Protein AF-0000000082016892 (afdb_homodimer)

Nearest PDB structures (foldseek):
  4mu6-assembly1_A  TM=3.711E-01  e=2.436E+00  Legionella pneumophila subsp. pneumophila str. Philadelphia 1
  8qbr-assembly1_A  TM=4.384E-01  e=5.339E+00  Nostoc punctiforme
  4mu6-assembly1_A  TM=3.715E-01  e=2.461E+00  Legionella pneumophila subsp. pneumophila str. Philadelphia 1
  8qbr-assembly1_A  TM=4.381E-01  e=5.385E+00  Nostoc punctiforme

Solvent-accessible surface area (backbone atoms only — not comparable to full-atom values): 18726 Å² total; per-residue (Å²): 141,82,84,80,80,78,82,81,81,74,81,79,77,78,73,77,78,73,77,74,70,77,66,67,71,51,71,68,56,49,50,50,48,51,52,49,50,52,53,51,52,50,48,54,49,44,54,50,51,50,55,50,49,52,50,52,49,53,50,49,53,30,48,45,64,36,36,54,86,65,57,56,58,71,60,50,52,49,48,53,51,53,50,51,50,50,52,48,50,48,54,51,50,52,53,50,51,36,48,40,28,42,60,80,65,62,33,51,71,57,28,48,39,54,52,53,42,54,53,39,52,46,51,43,34,44,56,65,34,65,56,79,60,72,93,56,36,67,59,49,53,50,51,41,52,50,39,54,49,50,41,53,49,42,54,51,48,43,52,50,58,60,60,58,78,102,135,84,73,87,75,80,77,82,81,74,82,78,80,80,74,79,78,74,75,75,69,77,67,67,72,52,70,68,54,49,51,50,47,51,51,48,51,53,52,50,51,50,51,54,49,46,54,50,51,47,54,50,49,53,51,50,49,53,50,48,52,29,46,45,63,35,36,56,87,68,56,56,57,71,61,50,53,48,48,53,50,52,49,50,50,50,51,48,50,48,53,51,49,52,53,50,52,36,49,41,28,40,61,81,66,62,31,51,70,57,27,49,41,54,52,52,42,54,53,39,52,46,50,41,36,43,56,65,36,65,56,79,61,72,94,54,37,66,58,49,53,52,49,42,52,50,40,52,50,50,42,52,48,43,54,52,49,42,53,51,58,63,61,59,78,102

Structure (mmCIF, N/CA/C/O backbone):
data_AF-0000000082016892-model_v1
#
loop_
_entity.id
_entity.type
_entity.pdbx_description
1 polymer 'Required for excision 1-B domain containing'
#
loop_
_atom_site.group_PDB
_atom_site.id
_atom_site.type_symbol
_atom_site.label_atom_id
_atom_site.label_alt_id
_atom_site.label_comp_id
_atom_site.label_asym_id
_atom_site.label_entity_id
_atom_site.label_seq_id
_atom_site.pdbx_PDB_ins_code
_atom_site.Cartn_x
_atom_site.Cartn_y
_atom_site.Cartn_z
_atom_site.occupancy
_atom_site.B_iso_or_equiv
_atom_site.auth_seq_id
_atom_site.auth_comp_id
_atom_site.auth_asym_id
_atom_site.auth_atom_id
_atom_site.pdbx_PDB_model_num
ATOM 1 N N . VAL A 1 1 ? -33.656 72.375 73.875 1 28.25 1 VAL A N 1
ATOM 2 C CA . VAL A 1 1 ? -33.125 72.625 72.562 1 28.25 1 VAL A CA 1
ATOM 3 C C . VAL A 1 1 ? -33.219 71.312 71.75 1 28.25 1 VAL A C 1
ATOM 5 O O . VAL A 1 1 ? -33.188 70.188 72.312 1 28.25 1 VAL A O 1
ATOM 8 N N . GLY A 1 2 ? -33.688 71.438 70.5 1 25.28 2 GLY A N 1
ATOM 9 C CA . GLY A 1 2 ? -34.5 70.938 69.375 1 25.28 2 GLY A CA 1
ATOM 10 C C . GLY A 1 2 ? -33.812 69.875 68.562 1 25.28 2 GLY A C 1
ATOM 11 O O . GLY A 1 2 ? -32.625 70 68.188 1 25.28 2 GLY A O 1
ATOM 12 N N . PRO A 1 3 ? -34.312 68.625 68.875 1 22.8 3 PRO A N 1
ATOM 13 C CA . PRO A 1 3 ? -33.719 67.375 68.375 1 22.8 3 PRO A CA 1
ATOM 14 C C . PRO A 1 3 ? -33.375 67.438 66.938 1 22.8 3 PRO A C 1
ATOM 16 O O . PRO A 1 3 ? -33.812 68.375 66.188 1 22.8 3 PRO A O 1
ATOM 19 N N . ARG A 1 4 ? -33 66.25 66.375 1 27.66 4 ARG A N 1
ATOM 20 C CA . ARG A 1 4 ? -32.062 65.438 65.625 1 27.66 4 ARG A CA 1
ATOM 21 C C . ARG A 1 4 ? -32.531 65.25 64.188 1 27.66 4 ARG A C 1
ATOM 23 O O . ARG A 1 4 ? -31.859 64.625 63.375 1 27.66 4 ARG A O 1
ATOM 30 N N . VAL A 1 5 ? -33.844 65.688 63.719 1 25.22 5 VAL A N 1
ATOM 31 C CA . VAL A 1 5 ? -34.344 64.75 62.75 1 25.22 5 VAL A CA 1
ATOM 32 C C . VAL A 1 5 ? -33.781 65.062 61.375 1 25.22 5 VAL A C 1
ATOM 34 O O . VAL A 1 5 ? -34.406 65.75 60.594 1 25.22 5 VAL A O 1
ATOM 37 N N . ARG A 1 6 ? -32.531 65.625 61.188 1 26.73 6 ARG A N 1
ATOM 38 C CA . ARG A 1 6 ? -32.375 66.25 59.844 1 26.73 6 ARG A CA 1
ATOM 39 C C . ARG A 1 6 ? -32.469 65.188 58.75 1 26.73 6 ARG A C 1
ATOM 41 O O . ARG A 1 6 ? -31.875 64.125 58.844 1 26.73 6 ARG A O 1
ATOM 48 N N . ALA A 1 7 ? -33.531 65.312 57.938 1 28.5 7 ALA A N 1
ATOM 49 C CA . ALA A 1 7 ? -34.094 64.562 56.781 1 28.5 7 ALA A CA 1
ATOM 50 C C . ALA A 1 7 ? -33.031 64.25 55.75 1 28.5 7 ALA A C 1
ATOM 52 O O . ALA A 1 7 ? -31.938 64.812 55.812 1 28.5 7 ALA A O 1
ATOM 53 N N . GLY A 1 8 ? -33.438 63.781 54.562 1 24.56 8 GLY A N 1
ATOM 54 C CA . GLY A 1 8 ? -33.438 62.812 53.469 1 24.56 8 GLY A CA 1
ATOM 55 C C . GLY A 1 8 ? -32.656 63.219 52.25 1 24.56 8 GLY A C 1
ATOM 56 O O . GLY A 1 8 ? -33.094 64.125 51.5 1 24.56 8 GLY A O 1
ATOM 57 N N . ILE A 1 9 ? -31.391 63.719 52.375 1 26.64 9 ILE A N 1
ATOM 58 C CA . ILE A 1 9 ? -30.812 64.375 51.188 1 26.64 9 ILE A CA 1
ATOM 59 C C . ILE A 1 9 ? -30.766 63.344 50.031 1 26.64 9 ILE A C 1
ATOM 61 O O . ILE A 1 9 ? -30.328 62.219 50.219 1 26.64 9 ILE A O 1
ATOM 65 N N . GLY A 1 10 ? -31.625 63.406 49.031 1 25.12 10 GLY A N 1
ATOM 66 C CA . GLY A 1 10 ? -31.875 62.656 47.812 1 25.12 10 GLY A CA 1
ATOM 67 C C . GLY A 1 10 ? -30.688 62.656 46.875 1 25.12 10 GLY A C 1
ATOM 68 O O . GLY A 1 10 ? -30.719 63.281 45.812 1 25.12 10 GLY A O 1
ATOM 69 N N . ALA A 1 11 ? -29.406 62.469 47.219 1 27.88 11 ALA A N 1
ATOM 70 C CA . ALA A 1 11 ? -28.406 62.75 46.188 1 27.88 11 ALA A CA 1
ATOM 71 C C . ALA A 1 11 ? -28.547 61.844 45 1 27.88 11 ALA A C 1
ATOM 73 O O . ALA A 1 11 ? -28.781 60.625 45.156 1 27.88 11 ALA A O 1
ATOM 74 N N . GLY A 1 12 ? -29.062 62.312 43.812 1 26.92 12 GLY A N 1
ATOM 75 C CA . GLY A 1 12 ? -29.203 61.719 42.469 1 26.92 12 GLY A CA 1
ATOM 76 C C . GLY A 1 12 ? -27.922 61.156 41.938 1 26.92 12 GLY A C 1
ATOM 77 O O . GLY A 1 12 ? -26.875 61.812 41.938 1 26.92 12 GLY A O 1
ATOM 78 N N . GLY A 1 13 ? -27.594 59.875 42.156 1 26.67 13 GLY A N 1
ATOM 79 C CA . GLY A 1 13 ? -26.391 59.188 41.688 1 26.67 13 GLY A CA 1
ATOM 80 C C . GLY A 1 13 ? -26.25 59.188 40.188 1 26.67 13 GLY A C 1
ATOM 81 O O . GLY A 1 13 ? -27.156 58.75 39.469 1 26.67 13 GLY A O 1
ATOM 82 N N . ALA A 1 14 ? -25.609 60.25 39.562 1 33.75 14 ALA A N 1
ATOM 83 C CA . ALA A 1 14 ? -25.266 60.219 38.156 1 33.75 14 ALA A CA 1
ATOM 84 C C . ALA A 1 14 ? -24.547 58.938 37.781 1 33.75 14 ALA A C 1
ATOM 86 O O . ALA A 1 14 ? -23.641 58.5 38.469 1 33.75 14 ALA A O 1
ATOM 87 N N . VAL A 1 15 ? -25.266 58 37.156 1 34.44 15 VAL A N 1
ATOM 88 C CA . VAL A 1 15 ? -24.688 56.781 36.562 1 34.44 15 VAL A CA 1
ATOM 89 C C . VAL A 1 15 ? -23.656 57.156 35.531 1 34.44 15 VAL A C 1
ATOM 91 O O . VAL A 1 15 ? -23.906 58.031 34.688 1 34.44 15 VAL A O 1
ATOM 94 N N . PRO A 1 16 ? -22.328 57.125 35.781 1 35.19 16 PRO A N 1
ATOM 95 C CA . PRO A 1 16 ? -21.391 57.375 34.688 1 35.19 16 PRO A CA 1
ATOM 96 C C . PRO A 1 16 ? -21.641 56.5 33.469 1 35.19 16 PRO A C 1
ATOM 98 O O . PRO A 1 16 ? -22.062 55.344 33.625 1 35.19 16 PRO A O 1
ATOM 101 N N . ASN A 1 17 ? -22.234 57 32.375 1 33.94 17 ASN A N 1
ATOM 102 C CA . ASN A 1 17 ? -22.297 56.344 31.094 1 33.94 17 ASN A CA 1
ATOM 103 C C . ASN A 1 17 ? -20.953 55.781 30.688 1 33.94 17 ASN A C 1
ATOM 105 O O . ASN A 1 17 ? -19.984 56.531 30.516 1 33.94 17 ASN A O 1
ATOM 109 N N . GLY A 1 18 ? -20.359 54.781 31.328 1 33.69 18 GLY A N 1
ATOM 110 C CA . GLY A 1 18 ? -19.172 54.156 30.781 1 33.69 18 GLY A CA 1
ATOM 111 C C . GLY A 1 18 ? -19.281 53.875 29.281 1 33.69 18 GLY A C 1
ATOM 112 O O . GLY A 1 18 ? -20.125 53.094 28.859 1 33.69 18 GLY A O 1
ATOM 113 N N . THR A 1 19 ? -19.203 54.875 28.406 1 38.34 19 THR A N 1
ATOM 114 C CA . THR A 1 19 ? -19 54.562 27 1 38.34 19 THR A CA 1
ATOM 115 C C . THR A 1 19 ? -17.984 53.438 26.828 1 38.34 19 THR A C 1
ATOM 117 O O . THR A 1 19 ? -16.812 53.594 27.203 1 38.34 19 THR A O 1
ATOM 120 N N . GLY A 1 20 ? -18.234 52.219 27.234 1 39.16 20 GLY A N 1
ATOM 121 C CA . GLY A 1 20 ? -17.438 51.094 26.75 1 39.16 20 GLY A CA 1
ATOM 122 C C . GLY A 1 20 ? -16.953 51.281 25.312 1 39.16 20 GLY A C 1
ATOM 123 O O . GLY A 1 20 ? -17.766 51.312 24.391 1 39.16 20 GLY A O 1
ATOM 124 N N . ARG A 1 21 ? -15.977 52.094 25.031 1 44.28 21 ARG A N 1
ATOM 125 C CA . ARG A 1 21 ? -15.281 52.219 23.75 1 44.28 21 ARG A CA 1
ATOM 126 C C . ARG A 1 21 ? -15.07 50.875 23.094 1 44.28 21 ARG A C 1
ATOM 128 O O . ARG A 1 21 ? -14.445 50 23.688 1 44.28 21 ARG A O 1
ATOM 135 N N . ASP A 1 22 ? -15.984 50.281 22.484 1 46.44 22 ASP A N 1
ATOM 136 C CA . ASP A 1 22 ? -15.711 49.312 21.438 1 46.44 22 ASP A CA 1
ATOM 137 C C . ASP A 1 22 ? -14.43 49.656 20.672 1 46.44 22 ASP A C 1
ATOM 139 O O . ASP A 1 22 ? -14.43 50.562 19.828 1 46.44 22 ASP A O 1
ATOM 143 N N . SER A 1 23 ? -13.328 49.906 21.344 1 46.72 23 SER A N 1
ATOM 144 C CA . SER A 1 23 ? -12.07 50.156 20.641 1 46.72 23 SER A CA 1
ATOM 145 C C . SER A 1 23 ? -11.969 49.281 19.375 1 46.72 23 SER A C 1
ATOM 147 O O . SER A 1 23 ? -11.969 48.062 19.453 1 46.72 23 SER A O 1
ATOM 149 N N . GLU A 1 24 ? -12.43 49.594 18.297 1 53.12 24 GLU A N 1
ATOM 150 C CA . GLU A 1 24 ? -12.031 49.031 17.016 1 53.12 24 GLU A CA 1
ATOM 151 C C . GLU A 1 24 ? -10.57 48.594 17.031 1 53.12 24 GLU A C 1
ATOM 153 O O . GLU A 1 24 ? -9.695 49.344 17.484 1 53.12 24 GLU A O 1
ATOM 158 N N . PRO A 1 25 ? -10.391 47.219 17.234 1 56.72 25 PRO A N 1
ATOM 159 C CA . PRO A 1 25 ? -8.969 46.844 17.266 1 56.72 25 PRO A CA 1
ATOM 160 C C . PRO A 1 25 ? -8.117 47.719 16.328 1 56.72 25 PRO A C 1
ATOM 162 O O . PRO A 1 25 ? -8.609 48.188 15.297 1 56.72 25 PRO A O 1
ATOM 165 N N . SER A 1 26 ? -7.09 48.281 16.875 1 62.09 26 SER A N 1
ATOM 166 C CA . SER A 1 26 ? -6.148 49.094 16.094 1 62.09 26 SER A CA 1
ATOM 167 C C . SER A 1 26 ? -5.773 48.375 14.797 1 62.09 26 SER A C 1
ATOM 169 O O . SER A 1 26 ? -5.812 47.156 14.719 1 62.09 26 SER A O 1
ATOM 171 N N . PRO A 1 27 ? -5.684 49.094 13.734 1 57.72 27 PRO A N 1
ATOM 172 C CA . PRO A 1 27 ? -5.328 48.562 12.422 1 57.72 27 PRO A CA 1
ATOM 173 C C . PRO A 1 27 ? -4.211 47.5 12.484 1 57.72 27 PRO A C 1
ATOM 175 O O . PRO A 1 27 ? -4.211 46.562 11.719 1 57.72 27 PRO A O 1
ATOM 178 N N . ALA A 1 28 ? -3.232 47.656 13.367 1 60.66 28 ALA A N 1
ATOM 179 C CA . ALA A 1 28 ? -2.131 46.688 13.523 1 60.66 28 ALA A CA 1
ATOM 180 C C . ALA A 1 28 ? -2.629 45.375 14.062 1 60.66 28 ALA A C 1
ATOM 182 O O . ALA A 1 28 ? -2.162 44.312 13.633 1 60.66 28 ALA A O 1
ATOM 183 N N . LEU A 1 29 ? -3.58 45.5 14.961 1 59.97 29 LEU A N 1
ATOM 184 C CA . LEU A 1 29 ? -4.129 44.281 15.516 1 59.97 29 LEU A CA 1
ATOM 185 C C . LEU A 1 29 ? -4.926 43.531 14.461 1 59.97 29 LEU A C 1
ATOM 187 O O . LEU A 1 29 ? -4.867 42.281 14.406 1 59.97 29 LEU A O 1
ATOM 191 N N . GLU A 1 30 ? -5.645 44.281 13.625 1 64.31 30 GLU A N 1
ATOM 192 C CA . GLU A 1 30 ? -6.41 43.688 12.539 1 64.31 30 GLU A CA 1
ATOM 193 C C . GLU A 1 30 ? -5.496 42.969 11.531 1 64.31 30 GLU A C 1
ATOM 195 O O . GLU A 1 30 ? -5.812 41.906 11.047 1 64.31 30 GLU A O 1
ATOM 200 N N . LEU A 1 31 ? -4.375 43.688 11.273 1 65.25 31 LEU A N 1
ATOM 201 C CA . LEU A 1 31 ? -3.432 43.156 10.305 1 65.25 31 LEU A CA 1
ATOM 202 C C . LEU A 1 31 ? -2.811 41.844 10.828 1 65.25 31 LEU A C 1
ATOM 204 O O . LEU A 1 31 ? -2.607 40.906 10.07 1 65.25 31 LEU A O 1
ATOM 208 N N . THR A 1 32 ? -2.646 41.812 12.18 1 75.12 32 THR A N 1
ATOM 209 C CA . THR A 1 32 ? -2.068 40.625 12.773 1 75.12 32 THR A CA 1
ATOM 210 C C . THR A 1 32 ? -3.068 39.469 12.742 1 75.12 32 THR A C 1
ATOM 212 O O . THR A 1 32 ? -2.701 38.344 12.461 1 75.12 32 THR A O 1
ATOM 215 N N . ASP A 1 33 ? -4.34 39.906 12.797 1 83.44 33 ASP A N 1
ATOM 216 C CA . ASP A 1 33 ? -5.379 38.875 12.797 1 83.44 33 ASP A CA 1
ATOM 217 C C . ASP A 1 33 ? -5.578 38.312 11.398 1 83.44 33 ASP A C 1
ATOM 219 O O . ASP A 1 33 ? -5.793 37.094 11.25 1 83.44 33 ASP A O 1
ATOM 223 N N . GLU A 1 34 ? -5.48 39.219 10.461 1 89.38 34 GLU A N 1
ATOM 224 C CA . GLU A 1 34 ? -5.617 38.75 9.086 1 89.38 34 GLU A CA 1
ATOM 225 C C . GLU A 1 34 ? -4.445 37.875 8.688 1 89.38 34 GLU A C 1
ATOM 227 O O . GLU A 1 34 ? -4.633 36.844 8.008 1 89.38 34 GLU A O 1
ATOM 232 N N . ALA A 1 35 ? -3.301 38.219 9.141 1 91.19 35 ALA A N 1
ATOM 233 C CA . ALA A 1 35 ? -2.107 37.438 8.867 1 91.19 35 ALA A CA 1
ATOM 234 C C . ALA A 1 35 ? -2.205 36.062 9.531 1 91.19 35 ALA A C 1
ATOM 236 O O . ALA A 1 35 ? -1.816 35.031 8.938 1 91.19 35 ALA A O 1
ATOM 237 N N . LEU A 1 36 ? -2.695 36.062 10.727 1 93 36 LEU A N 1
ATOM 238 C CA . LEU A 1 36 ? -2.883 34.781 11.438 1 93 36 LEU A CA 1
ATOM 239 C C . LEU A 1 36 ? -3.895 33.906 10.719 1 93 36 LEU A C 1
ATOM 241 O O . LEU A 1 36 ? -3.662 32.719 10.539 1 93 36 LEU A O 1
ATOM 245 N N . ARG A 1 37 ? -4.98 34.531 10.328 1 92.5 37 ARG A N 1
ATOM 246 C CA . ARG A 1 37 ? -6.012 33.781 9.609 1 92.5 37 ARG A CA 1
ATOM 247 C C . ARG A 1 37 ? -5.457 33.188 8.32 1 92.5 37 ARG A C 1
ATOM 249 O O . ARG A 1 37 ? -5.73 32.031 8 1 92.5 37 ARG A O 1
ATOM 256 N N . ALA A 1 38 ? -4.684 33.938 7.629 1 94.75 38 ALA A N 1
ATOM 257 C CA . ALA A 1 38 ? -4.094 33.469 6.379 1 94.75 38 ALA A CA 1
ATOM 258 C C . ALA A 1 38 ? -3.131 32.312 6.625 1 94.75 38 ALA A C 1
ATOM 260 O O . ALA A 1 38 ? -3.105 31.344 5.867 1 94.75 38 ALA A O 1
ATOM 261 N N . LEU A 1 39 ? -2.332 32.438 7.68 1 95.06 39 LEU A N 1
ATOM 262 C CA . LEU A 1 39 ? -1.37 31.406 8.031 1 95.06 39 LEU A CA 1
ATOM 263 C C . LEU A 1 39 ? -2.082 30.109 8.383 1 95.06 39 LEU A C 1
ATOM 265 O O . LEU A 1 39 ? -1.672 29.031 7.949 1 95.06 39 LEU A O 1
ATOM 269 N N . LEU A 1 40 ? -3.174 30.188 9.133 1 94.38 40 LEU A N 1
ATOM 270 C CA . LEU A 1 40 ? -3.912 29 9.547 1 94.38 40 LEU A CA 1
ATOM 271 C C . LEU A 1 40 ? -4.645 28.375 8.367 1 94.38 40 LEU A C 1
ATOM 273 O O . LEU A 1 40 ? -4.73 27.156 8.266 1 94.38 40 LEU A O 1
ATOM 277 N N . GLN A 1 41 ? -5.168 29.203 7.531 1 94.62 41 GLN A N 1
ATOM 278 C CA . GLN A 1 41 ? -5.797 28.688 6.316 1 94.62 41 GLN A CA 1
ATOM 279 C C . GLN A 1 41 ? -4.805 27.906 5.473 1 94.62 41 GLN A C 1
ATOM 281 O O . GLN A 1 41 ? -5.141 26.844 4.945 1 94.62 41 GLN A O 1
ATOM 286 N N . ARG A 1 42 ? -3.59 28.375 5.305 1 96.81 42 ARG A N 1
ATOM 287 C CA . ARG A 1 42 ? -2.553 27.656 4.566 1 96.81 42 ARG A CA 1
ATOM 288 C C . ARG A 1 42 ? -2.213 26.344 5.246 1 96.81 42 ARG A C 1
ATOM 290 O O . ARG A 1 42 ? -2.012 25.328 4.574 1 96.81 42 ARG A O 1
ATOM 297 N N . PHE A 1 43 ? -2.188 26.406 6.551 1 96.69 43 PHE A N 1
ATOM 298 C CA . PHE A 1 43 ? -1.911 25.172 7.297 1 96.69 43 PHE A CA 1
ATOM 299 C C . PHE A 1 43 ? -2.955 24.109 6.992 1 96.69 43 PHE A C 1
ATOM 301 O O . PHE A 1 43 ? -2.613 22.953 6.723 1 96.69 43 PHE A O 1
ATOM 308 N N . TYR A 1 44 ? -4.184 24.516 7.031 1 93.88 44 TYR A N 1
ATOM 309 C CA . TYR A 1 44 ? -5.258 23.562 6.77 1 93.88 44 TYR A CA 1
ATOM 310 C C . TYR A 1 44 ? -5.211 23.078 5.332 1 93.88 44 TYR A C 1
ATOM 312 O O . TYR A 1 44 ? -5.496 21.906 5.062 1 93.88 44 TYR A O 1
ATOM 320 N N . ALA A 1 45 ? -4.84 23.906 4.441 1 96.19 45 ALA A N 1
ATOM 321 C CA . ALA A 1 45 ? -4.66 23.484 3.053 1 96.19 45 ALA A CA 1
ATOM 322 C C . ALA A 1 45 ? -3.543 22.453 2.932 1 96.19 45 ALA A C 1
ATOM 324 O O . ALA A 1 45 ? -3.658 21.484 2.17 1 96.19 45 ALA A O 1
ATOM 325 N N . LEU A 1 46 ? -2.418 22.609 3.684 1 95.62 46 LEU A N 1
ATOM 326 C CA . LEU A 1 46 ? -1.305 21.672 3.684 1 95.62 46 LEU A CA 1
ATOM 327 C C . LEU A 1 46 ? -1.739 20.312 4.234 1 95.62 46 LEU A C 1
ATOM 329 O O . LEU A 1 46 ? -1.299 19.266 3.746 1 95.62 46 LEU A O 1
ATOM 333 N N . GLN A 1 47 ? -2.641 20.328 5.195 1 92.12 47 GLN A N 1
ATOM 334 C CA . GLN A 1 47 ? -3.18 19.078 5.707 1 92.12 47 GLN A CA 1
ATOM 335 C C . GLN A 1 47 ? -3.984 18.344 4.637 1 92.12 47 GLN A C 1
ATOM 337 O O . GLN A 1 47 ? -3.92 17.109 4.535 1 92.12 47 GLN A O 1
ATOM 342 N N . GLY A 1 48 ? -4.723 19.062 3.896 1 93.31 48 GLY A N 1
ATOM 343 C CA . GLY A 1 48 ? -5.449 18.469 2.779 1 93.31 48 GLY A CA 1
ATOM 344 C C . GLY A 1 48 ? -4.535 17.906 1.707 1 93.31 48 GLY A C 1
ATOM 345 O O . GLY A 1 48 ? -4.785 16.828 1.179 1 93.31 48 GLY A O 1
ATOM 346 N N . GLU A 1 49 ? -3.508 18.672 1.382 1 95.5 49 GLU A N 1
ATOM 347 C CA . GLU A 1 49 ? -2.527 18.203 0.406 1 95.5 49 GLU A CA 1
ATOM 348 C C . GLU A 1 49 ? -1.851 16.922 0.876 1 95.5 49 GLU A C 1
ATOM 350 O O . GLU A 1 49 ? -1.578 16.031 0.073 1 95.5 49 GLU A O 1
ATOM 355 N N . ARG A 1 50 ? -1.62 16.828 2.141 1 93.88 50 ARG A N 1
ATOM 356 C CA . ARG A 1 50 ? -1.016 15.633 2.713 1 93.88 50 ARG A CA 1
ATOM 357 C C . ARG A 1 50 ? -1.917 14.422 2.521 1 93.88 50 ARG A C 1
ATOM 359 O O . ARG A 1 50 ? -1.458 13.359 2.088 1 93.88 50 ARG A O 1
ATOM 366 N N . VAL A 1 51 ? -3.162 14.531 2.871 1 93.38 51 VAL A N 1
ATOM 367 C CA . VAL A 1 51 ? -4.137 13.453 2.727 1 93.38 51 VAL A CA 1
ATOM 368 C C . VAL A 1 51 ? -4.215 13.023 1.265 1 93.38 51 VAL A C 1
ATOM 370 O O . VAL A 1 51 ? -4.227 11.828 0.965 1 93.38 51 VAL A O 1
ATOM 373 N N . GLU A 1 52 ? -4.254 14.016 0.426 1 95.06 52 GLU A N 1
ATOM 374 C CA . GLU A 1 52 ? -4.328 13.719 -1.001 1 95.06 52 GLU A CA 1
ATOM 375 C C . GLU A 1 52 ? -3.066 13.008 -1.483 1 95.06 52 GLU A C 1
ATOM 377 O O . GLU A 1 52 ? -3.139 12.086 -2.301 1 95.06 52 GLU A O 1
ATOM 382 N N . THR A 1 53 ? -1.96 13.414 -1.059 1 96 53 THR A N 1
ATOM 383 C CA . THR A 1 53 ? -0.694 12.797 -1.441 1 96 53 THR A CA 1
ATOM 384 C C . THR A 1 53 ? -0.642 11.344 -0.984 1 96 53 THR A C 1
ATOM 386 O O . THR A 1 53 ? -0.211 10.469 -1.735 1 96 53 THR A O 1
ATOM 389 N N . TYR A 1 54 ? -1.107 11.07 0.258 1 93.12 54 TYR A N 1
ATOM 390 C CA . TYR A 1 54 ? -1.192 9.695 0.753 1 93.12 54 TYR A CA 1
ATOM 391 C C . TYR A 1 54 ? -2.076 8.844 -0.148 1 93.12 54 TYR A C 1
ATOM 393 O O . TYR A 1 54 ? -1.705 7.727 -0.515 1 93.12 54 TYR A O 1
ATOM 401 N N . ARG A 1 55 ? -3.184 9.406 -0.46 1 93.06 55 ARG A N 1
ATOM 402 C CA . ARG A 1 55 ? -4.137 8.688 -1.307 1 93.06 55 ARG A CA 1
ATOM 403 C C . ARG A 1 55 ? -3.52 8.352 -2.662 1 93.06 55 ARG A C 1
ATOM 405 O O . ARG A 1 55 ? -3.648 7.23 -3.148 1 93.06 55 ARG A O 1
ATOM 412 N N . LEU A 1 56 ? -2.867 9.297 -3.234 1 95.75 56 LEU A N 1
ATOM 413 C CA . LEU A 1 56 ? -2.236 9.094 -4.531 1 95.75 56 LEU A CA 1
ATOM 414 C C . LEU A 1 56 ? -1.172 8 -4.453 1 95.75 56 LEU A C 1
ATOM 416 O O . LEU A 1 56 ? -1.043 7.188 -5.371 1 95.75 56 LEU A O 1
ATOM 420 N N . PHE A 1 57 ? -0.449 7.988 -3.422 1 96 57 PHE A N 1
ATOM 421 C CA . PHE A 1 57 ? 0.591 6.984 -3.246 1 96 57 PHE A CA 1
ATOM 422 C C . PHE A 1 57 ? -0.015 5.59 -3.137 1 96 57 PHE A C 1
ATOM 424 O O . PHE A 1 57 ? 0.464 4.648 -3.77 1 96 57 PHE A O 1
ATOM 431 N N . GLU A 1 58 ? -1.012 5.508 -2.352 1 93 58 GLU A N 1
ATOM 432 C CA . GLU A 1 58 ? -1.694 4.23 -2.189 1 93 58 GLU A CA 1
ATOM 433 C C . GLU A 1 58 ? -2.275 3.742 -3.514 1 93 58 GLU A C 1
ATOM 435 O O . GLU A 1 58 ? -2.158 2.562 -3.854 1 93 58 GLU A O 1
ATOM 440 N N . GLU A 1 59 ? -2.891 4.688 -4.203 1 93 59 GLU A N 1
ATOM 441 C CA . GLU A 1 59 ? -3.453 4.34 -5.504 1 93 59 GLU A CA 1
ATOM 442 C C . GLU A 1 59 ? -2.361 3.891 -6.473 1 93 59 GLU A C 1
ATOM 444 O O . GLU A 1 59 ? -2.545 2.93 -7.223 1 93 59 GLU A O 1
ATOM 449 N N . GLY A 1 60 ? -1.275 4.594 -6.477 1 94.81 60 GLY A N 1
ATOM 450 C CA . GLY A 1 60 ? -0.156 4.203 -7.32 1 94.81 60 GLY A CA 1
ATOM 451 C C . GLY A 1 60 ? 0.398 2.832 -6.98 1 94.81 60 GLY A C 1
ATOM 452 O O . GLY A 1 60 ? 0.73 2.053 -7.875 1 94.81 60 GLY A O 1
ATOM 453 N N . HIS A 1 61 ? 0.483 2.605 -5.711 1 95.19 61 HIS A N 1
ATOM 454 C CA . HIS A 1 61 ? 0.969 1.312 -5.242 1 95.19 61 HIS A CA 1
ATOM 455 C C . HIS A 1 61 ? 0.07 0.179 -5.727 1 95.19 61 HIS A C 1
ATOM 457 O O . HIS A 1 61 ? 0.557 -0.822 -6.258 1 95.19 61 HIS A O 1
ATOM 463 N N . ARG A 1 62 ? -1.185 0.395 -5.598 1 92.06 62 ARG A N 1
ATOM 464 C CA . ARG A 1 62 ? -2.148 -0.608 -6.035 1 92.06 62 ARG A CA 1
ATOM 465 C C . ARG A 1 62 ? -2.104 -0.79 -7.551 1 92.06 62 ARG A C 1
ATOM 467 O O . ARG A 1 62 ? -2.15 -1.917 -8.047 1 92.06 62 ARG A O 1
ATOM 474 N N . ALA A 1 63 ? -2.064 0.293 -8.266 1 92.12 63 ALA A N 1
ATOM 475 C CA . ALA A 1 63 ? -1.989 0.231 -9.719 1 92.12 63 ALA A CA 1
ATOM 476 C C . ALA A 1 63 ? -0.736 -0.512 -10.172 1 92.12 63 ALA A C 1
ATOM 478 O O . ALA A 1 63 ? -0.774 -1.273 -11.141 1 92.12 63 ALA A O 1
ATOM 479 N N . TYR A 1 64 ? 0.349 -0.323 -9.492 1 94.88 64 TYR A N 1
ATOM 480 C CA . TYR A 1 64 ? 1.602 -0.998 -9.812 1 94.88 64 TYR A CA 1
ATOM 481 C C . TYR A 1 64 ? 1.456 -2.51 -9.68 1 94.88 64 TYR A C 1
ATOM 483 O O . TYR A 1 64 ? 1.817 -3.254 -10.594 1 94.88 64 TYR A O 1
ATOM 491 N N . LEU A 1 65 ? 0.846 -2.879 -8.57 1 91.44 65 LEU A N 1
ATOM 492 C CA . LEU A 1 65 ? 0.646 -4.301 -8.328 1 91.44 65 LEU A CA 1
ATOM 493 C C . LEU A 1 65 ? -0.274 -4.914 -9.375 1 91.44 65 LEU A C 1
ATOM 495 O O . LEU A 1 65 ? -0.062 -6.047 -9.812 1 91.44 65 LEU A O 1
ATOM 499 N N . SER A 1 66 ? -1.213 -4.098 -9.844 1 89.31 66 SER A N 1
ATOM 500 C CA . SER A 1 66 ? -2.211 -4.594 -10.789 1 89.31 66 SER A CA 1
ATOM 501 C C . SER A 1 66 ? -1.651 -4.648 -12.203 1 89.31 66 SER A C 1
ATOM 503 O O . SER A 1 66 ? -2.264 -5.238 -13.094 1 89.31 66 SER A O 1
ATOM 505 N N . SER A 1 67 ? -0.529 -4.121 -12.406 1 88.94 67 SER A N 1
ATOM 506 C CA . SER A 1 67 ? 0.06 -4.121 -13.742 1 88.94 67 SER A CA 1
ATOM 507 C C . SER A 1 67 ? 0.817 -5.414 -14.016 1 88.94 67 SER A C 1
ATOM 509 O O . SER A 1 67 ? 1.425 -5.574 -15.078 1 88.94 67 SER A O 1
ATOM 511 N N . ALA A 1 68 ? 0.719 -6.348 -13.117 1 86.38 68 ALA A N 1
ATOM 512 C CA . ALA A 1 68 ? 1.319 -7.66 -13.328 1 86.38 68 ALA A CA 1
ATOM 513 C C . ALA A 1 68 ? 0.815 -8.297 -14.625 1 86.38 68 ALA A C 1
ATOM 515 O O . ALA A 1 68 ? -0.335 -8.086 -15.016 1 86.38 68 ALA A O 1
ATOM 516 N N . PRO A 1 69 ? 1.686 -9.062 -15.258 1 82.44 69 PRO A N 1
ATOM 517 C CA . PRO A 1 69 ? 3.072 -9.438 -14.961 1 82.44 69 PRO A CA 1
ATOM 518 C C . PRO A 1 69 ? 4.082 -8.438 -15.531 1 82.44 69 PRO A C 1
ATOM 520 O O . PRO A 1 69 ? 5.285 -8.578 -15.305 1 82.44 69 PRO A O 1
ATOM 523 N N . HIS A 1 70 ? 3.584 -7.469 -16.266 1 87.81 70 HIS A N 1
ATOM 524 C CA . HIS A 1 70 ? 4.48 -6.477 -16.844 1 87.81 70 HIS A CA 1
ATOM 525 C C . HIS A 1 70 ? 4.531 -5.211 -16 1 87.81 70 HIS A C 1
ATOM 527 O O . HIS A 1 70 ? 4.117 -4.141 -16.453 1 87.81 70 HIS A O 1
ATOM 533 N N . TYR A 1 71 ? 5.18 -5.344 -14.906 1 89.69 71 TYR A N 1
ATOM 534 C CA . TYR A 1 71 ? 5.254 -4.262 -13.93 1 89.69 71 TYR A CA 1
ATOM 535 C C . TYR A 1 71 ? 5.945 -3.039 -14.523 1 89.69 71 TYR A C 1
ATOM 537 O O . TYR A 1 71 ? 6.988 -3.158 -15.172 1 89.69 71 TYR A O 1
ATOM 545 N N . ASP A 1 72 ? 5.328 -1.97 -14.414 1 89 72 ASP A N 1
ATOM 546 C CA . ASP A 1 72 ? 5.891 -0.71 -14.891 1 89 72 ASP A CA 1
ATOM 547 C C . ASP A 1 72 ? 6.742 -0.049 -13.805 1 89 72 ASP A C 1
ATOM 549 O O . ASP A 1 72 ? 6.355 0.981 -13.25 1 89 72 ASP A O 1
ATOM 553 N N . PHE A 1 73 ? 7.965 -0.515 -13.617 1 91.5 73 PHE A N 1
ATOM 554 C CA . PHE A 1 73 ? 8.828 -0.092 -12.523 1 91.5 73 PHE A CA 1
ATOM 555 C C . PHE A 1 73 ? 9.289 1.348 -12.727 1 91.5 73 PHE A C 1
ATOM 557 O O . PHE A 1 73 ? 9.219 2.158 -11.797 1 91.5 73 PHE A O 1
ATOM 564 N N . PRO A 1 74 ? 9.633 1.718 -13.945 1 93 74 PRO A N 1
ATOM 565 C CA . PRO A 1 74 ? 10.078 3.104 -14.109 1 93 74 PRO A CA 1
ATOM 566 C C . PRO A 1 74 ? 9 4.117 -13.742 1 93 74 PRO A C 1
ATOM 568 O O . PRO A 1 74 ? 9.297 5.129 -13.102 1 93 74 PRO A O 1
ATOM 571 N N . ARG A 1 75 ? 7.812 3.861 -14.109 1 94.56 75 ARG A N 1
ATOM 572 C CA . ARG A 1 75 ? 6.715 4.77 -13.797 1 94.56 75 ARG A CA 1
ATOM 573 C C . ARG A 1 75 ? 6.461 4.824 -12.289 1 94.56 75 ARG A C 1
ATOM 575 O O . ARG A 1 75 ? 6.227 5.902 -11.734 1 94.56 75 ARG A O 1
ATOM 582 N N . TYR A 1 76 ? 6.5 3.713 -11.688 1 96.25 76 TYR A N 1
ATOM 583 C CA . TYR A 1 76 ? 6.258 3.682 -10.25 1 96.25 76 TYR A CA 1
ATOM 584 C C . TYR A 1 76 ? 7.379 4.383 -9.492 1 96.25 76 TYR A C 1
ATOM 586 O O . TYR A 1 76 ? 7.125 5.117 -8.531 1 96.25 76 TYR A O 1
ATOM 594 N N . ARG A 1 77 ? 8.555 4.16 -9.891 1 93.81 77 ARG A N 1
ATOM 595 C CA . ARG A 1 77 ? 9.695 4.84 -9.289 1 93.81 77 ARG A CA 1
ATOM 596 C C . ARG A 1 77 ? 9.547 6.355 -9.391 1 93.81 77 ARG A C 1
ATOM 598 O O . ARG A 1 77 ? 9.828 7.078 -8.438 1 93.81 77 ARG A O 1
ATOM 605 N N . GLN A 1 78 ? 9.133 6.711 -10.508 1 95.75 78 GLN A N 1
ATOM 606 C CA . GLN A 1 78 ? 8.914 8.141 -10.703 1 95.75 78 GLN A CA 1
ATOM 607 C C . GLN A 1 78 ? 7.812 8.664 -9.781 1 95.75 78 GLN A C 1
ATOM 609 O O . GLN A 1 78 ? 7.934 9.75 -9.219 1 95.75 78 GLN A O 1
ATOM 614 N N . LEU A 1 79 ? 6.766 7.922 -9.672 1 96.94 79 LEU A N 1
ATOM 615 C CA . LEU A 1 79 ? 5.684 8.305 -8.773 1 96.94 79 LEU A CA 1
ATOM 616 C C . LEU A 1 79 ? 6.191 8.445 -7.34 1 96.94 79 LEU A C 1
ATOM 618 O O . LEU A 1 79 ? 5.891 9.43 -6.664 1 96.94 79 LEU A O 1
ATOM 622 N N . VAL A 1 80 ? 6.996 7.477 -6.867 1 96.19 80 VAL A N 1
ATOM 623 C CA . VAL A 1 80 ? 7.523 7.508 -5.508 1 96.19 80 VAL A CA 1
ATOM 624 C C . VAL A 1 80 ? 8.383 8.758 -5.316 1 96.19 80 VAL A C 1
ATOM 626 O O . VAL A 1 80 ? 8.32 9.406 -4.27 1 96.19 80 VAL A O 1
ATOM 629 N N . HIS A 1 81 ? 9.109 9.102 -6.316 1 95.5 81 HIS A N 1
ATOM 630 C CA . HIS A 1 81 ? 9.93 10.305 -6.262 1 95.5 81 HIS A CA 1
ATOM 631 C C . HIS A 1 81 ? 9.07 11.555 -6.109 1 95.5 81 HIS A C 1
ATOM 633 O O . HIS A 1 81 ? 9.344 12.398 -5.254 1 95.5 81 HIS A O 1
ATOM 639 N N . GLU A 1 82 ? 8.047 11.625 -6.906 1 97.31 82 GLU A N 1
ATOM 640 C CA . GLU A 1 82 ? 7.16 12.781 -6.883 1 97.31 82 GLU A CA 1
ATOM 641 C C . GLU A 1 82 ? 6.418 12.883 -5.555 1 97.31 82 GLU A C 1
ATOM 643 O O . GLU A 1 82 ? 6.266 13.977 -5.004 1 97.31 82 GLU A O 1
ATOM 648 N N . ILE A 1 83 ? 5.996 11.75 -5.07 1 97.06 83 ILE A N 1
ATOM 649 C CA . ILE A 1 83 ? 5.289 11.695 -3.799 1 97.06 83 ILE A CA 1
ATOM 650 C C . ILE A 1 83 ? 6.219 12.133 -2.668 1 97.06 83 ILE A C 1
ATOM 652 O O . ILE A 1 83 ? 5.828 12.914 -1.801 1 97.06 83 ILE A O 1
ATOM 656 N N . THR A 1 84 ? 7.445 11.688 -2.701 1 95.81 84 THR A N 1
ATOM 657 C CA . THR A 1 84 ? 8.43 12.047 -1.687 1 95.81 84 THR A CA 1
ATOM 658 C C . THR A 1 84 ? 8.711 13.547 -1.706 1 95.81 84 THR A C 1
ATOM 660 O O . THR A 1 84 ? 8.781 14.18 -0.653 1 95.81 84 THR A O 1
ATOM 663 N N . ALA A 1 85 ? 8.844 14.055 -2.828 1 96.5 85 ALA A N 1
ATOM 664 C CA . ALA A 1 85 ? 9.086 15.492 -2.971 1 96.5 85 ALA A CA 1
ATOM 665 C C . ALA A 1 85 ? 7.91 16.297 -2.428 1 96.5 85 ALA A C 1
ATOM 667 O O . ALA A 1 85 ? 8.109 17.328 -1.781 1 96.5 85 ALA A O 1
ATOM 668 N N . ALA A 1 86 ? 6.719 15.812 -2.777 1 97.12 86 ALA A N 1
ATOM 669 C CA . ALA A 1 86 ? 5.516 16.484 -2.297 1 97.12 86 ALA A CA 1
ATOM 670 C C . ALA A 1 86 ? 5.461 16.5 -0.772 1 97.12 86 ALA A C 1
ATOM 672 O O . ALA A 1 86 ? 5.203 17.531 -0.156 1 97.12 86 ALA A O 1
ATOM 673 N N . PHE A 1 87 ? 5.734 15.352 -0.14 1 95.81 87 PHE A N 1
ATOM 674 C CA . PHE A 1 87 ? 5.742 15.25 1.314 1 95.81 87 PHE A CA 1
ATOM 675 C C . PHE A 1 87 ? 6.801 16.172 1.914 1 95.81 87 PHE A C 1
ATOM 677 O O . PHE A 1 87 ? 6.551 16.844 2.914 1 95.81 87 PHE A O 1
ATOM 684 N N . SER A 1 88 ? 7.957 16.203 1.328 1 94.75 88 SER A N 1
ATOM 685 C CA . SER A 1 88 ? 9.039 17.062 1.797 1 94.75 88 SER A CA 1
ATOM 686 C C . SER A 1 88 ? 8.656 18.531 1.716 1 94.75 88 SER A C 1
ATOM 688 O O . SER A 1 88 ? 8.953 19.312 2.625 1 94.75 88 SER A O 1
ATOM 690 N N . GLY A 1 89 ? 8.023 18.844 0.617 1 96.62 89 GLY A N 1
ATOM 691 C CA . GLY A 1 89 ? 7.551 20.219 0.471 1 96.62 89 GLY A CA 1
ATOM 692 C C . GLY A 1 89 ? 6.531 20.609 1.522 1 96.62 89 GLY A C 1
ATOM 693 O O . GLY A 1 89 ? 6.625 21.688 2.115 1 96.62 89 GLY A O 1
ATOM 694 N N . ILE A 1 90 ? 5.562 19.719 1.761 1 95.88 90 ILE A N 1
ATOM 695 C CA . ILE A 1 90 ? 4.543 19.953 2.779 1 95.88 90 ILE A CA 1
ATOM 696 C C . ILE A 1 90 ? 5.207 20.141 4.141 1 95.88 90 ILE A C 1
ATOM 698 O O . ILE A 1 90 ? 4.902 21.094 4.863 1 95.88 90 ILE A O 1
ATOM 702 N N . SER A 1 91 ? 6.168 19.266 4.492 1 93 91 SER A N 1
ATOM 703 C CA . SER A 1 91 ? 6.863 19.312 5.773 1 93 91 SER A CA 1
ATOM 704 C C . SER A 1 91 ? 7.633 20.609 5.945 1 93 91 SER A C 1
ATOM 706 O O . SER A 1 91 ? 7.578 21.234 7.008 1 93 91 SER A O 1
ATOM 708 N N . ARG A 1 92 ? 8.281 21.047 4.945 1 95.5 92 ARG A N 1
ATOM 709 C CA . ARG A 1 92 ? 9.055 22.297 4.996 1 95.5 92 ARG A CA 1
ATOM 710 C C . ARG A 1 92 ? 8.141 23.5 5.223 1 95.5 92 ARG A C 1
ATOM 712 O O . ARG A 1 92 ? 8.453 24.375 6.031 1 95.5 92 ARG A O 1
ATOM 719 N N . GLU A 1 93 ? 7.109 23.484 4.512 1 97.12 93 GLU A N 1
ATOM 720 C CA . GLU A 1 93 ? 6.195 24.609 4.637 1 97.12 93 GLU A CA 1
ATOM 721 C C . GLU A 1 93 ? 5.551 24.656 6.02 1 97.12 93 GLU A C 1
ATOM 723 O O . GLU A 1 93 ? 5.371 25.719 6.594 1 97.12 93 GLU A O 1
ATOM 728 N N . VAL A 1 94 ? 5.215 23.547 6.547 1 95.56 94 VAL A N 1
ATOM 729 C CA . VAL A 1 94 ? 4.645 23.484 7.887 1 95.56 94 VAL A CA 1
ATOM 730 C C . VAL A 1 94 ? 5.648 24.031 8.898 1 95.56 94 VAL A C 1
ATOM 732 O O . VAL A 1 94 ? 5.277 24.781 9.805 1 95.56 94 VAL A O 1
ATOM 735 N N . LEU A 1 95 ? 6.926 23.719 8.797 1 95.38 95 LEU A N 1
ATOM 736 C CA . LEU A 1 95 ? 7.969 24.234 9.688 1 95.38 95 LEU A CA 1
ATOM 737 C C . LEU A 1 95 ? 8.078 25.75 9.586 1 95.38 95 LEU A C 1
ATOM 739 O O . LEU A 1 95 ? 8.25 26.438 10.602 1 95.38 95 LEU A O 1
ATOM 743 N N . GLN A 1 96 ? 7.949 26.172 8.367 1 97.19 96 GLN A N 1
ATOM 744 C CA . GLN A 1 96 ? 7.992 27.609 8.156 1 97.19 96 GLN A CA 1
ATOM 745 C C . GLN A 1 96 ? 6.816 28.297 8.836 1 97.19 96 GLN A C 1
ATOM 747 O O . GLN A 1 96 ? 6.984 29.359 9.453 1 97.19 96 GLN A O 1
ATOM 752 N N . LEU A 1 97 ? 5.633 27.719 8.672 1 97.19 97 LEU A N 1
ATOM 753 C CA . LEU A 1 97 ? 4.441 28.281 9.297 1 97.19 97 LEU A CA 1
ATOM 754 C C . LEU A 1 97 ? 4.59 28.297 10.82 1 97.19 97 LEU A C 1
ATOM 756 O O . LEU A 1 97 ? 4.203 29.281 11.469 1 97.19 97 LEU A O 1
ATOM 760 N N . ARG A 1 98 ? 5.164 27.266 11.359 1 95.75 98 ARG A N 1
ATOM 761 C CA . ARG A 1 98 ? 5.402 27.203 12.797 1 95.75 98 ARG A CA 1
ATOM 762 C C . ARG A 1 98 ? 6.336 28.312 13.25 1 95.75 98 ARG A C 1
ATOM 764 O O . ARG A 1 98 ? 6.102 28.953 14.281 1 95.75 98 ARG A O 1
ATOM 771 N N . GLY A 1 99 ? 7.367 28.578 12.523 1 96.31 99 GLY A N 1
ATOM 772 C CA . GLY A 1 99 ? 8.289 29.656 12.82 1 96.31 99 GLY A CA 1
ATOM 773 C C . GLY A 1 99 ? 7.645 31.031 12.773 1 96.31 99 GLY A C 1
ATOM 774 O O . GLY A 1 99 ? 7.918 31.875 13.617 1 96.31 99 GLY A O 1
ATOM 775 N N . ARG A 1 100 ? 6.777 31.203 11.789 1 96.12 100 ARG A N 1
ATOM 776 C CA . ARG A 1 100 ? 6.082 32.5 11.656 1 96.12 100 ARG A CA 1
ATOM 777 C C . ARG A 1 100 ? 5.121 32.719 12.812 1 96.12 100 ARG A C 1
ATOM 779 O O . ARG A 1 100 ? 4.961 33.844 13.281 1 96.12 100 ARG A O 1
ATOM 786 N N . LEU A 1 101 ? 4.465 31.672 13.242 1 95.38 101 LEU A N 1
ATOM 787 C CA . LEU A 1 101 ? 3.561 31.766 14.383 1 95.38 101 LEU A CA 1
ATOM 788 C C . LEU A 1 101 ? 4.316 32.188 15.641 1 95.38 101 LEU A C 1
ATOM 790 O O . LEU A 1 101 ? 3.855 33.062 16.375 1 95.38 101 LEU A O 1
ATOM 794 N N . ARG A 1 102 ? 5.492 31.688 15.867 1 94.38 102 ARG A N 1
ATOM 795 C CA . ARG A 1 102 ? 6.293 31.984 17.062 1 94.38 102 ARG A CA 1
ATOM 796 C C . ARG A 1 102 ? 6.938 33.344 16.969 1 94.38 102 ARG A C 1
ATOM 798 O O . ARG A 1 102 ? 6.926 34.125 17.938 1 94.38 102 ARG A O 1
ATOM 805 N N . GLY A 1 103 ? 7.449 33.656 15.867 1 92.75 103 GLY A N 1
ATOM 806 C CA . GLY A 1 103 ? 8.227 34.875 15.695 1 92.75 103 GLY A CA 1
ATOM 807 C C . GLY A 1 103 ? 7.395 36.062 15.258 1 92.75 103 GLY A C 1
ATOM 808 O O . GLY A 1 103 ? 7.039 36.906 16.078 1 92.75 103 GLY A O 1
ATOM 809 N N . GLU A 1 104 ? 6.871 36 14.047 1 90.25 104 GLU A N 1
ATOM 810 C CA . GLU A 1 104 ? 6.188 37.125 13.398 1 90.25 104 GLU A CA 1
ATOM 811 C C . GLU A 1 104 ? 4.871 37.438 14.102 1 90.25 104 GLU A C 1
ATOM 813 O O . GLU A 1 104 ? 4.543 38.594 14.312 1 90.25 104 GLU A O 1
ATOM 818 N N . LEU A 1 105 ? 4.145 36.375 14.5 1 92.56 105 LEU A N 1
ATOM 819 C CA . LEU A 1 105 ? 2.795 36.625 14.992 1 92.56 105 LEU A CA 1
ATOM 820 C C . LEU A 1 105 ? 2.734 36.5 16.5 1 92.56 105 LEU A C 1
ATOM 822 O O . LEU A 1 105 ? 1.716 36.812 17.125 1 92.56 105 LEU A O 1
ATOM 826 N N . GLY A 1 106 ? 3.814 36.062 17.141 1 92.75 106 GLY A N 1
ATOM 827 C CA . GLY A 1 106 ? 3.9 35.969 18.594 1 92.75 106 GLY A CA 1
ATOM 828 C C . GLY A 1 106 ? 2.871 35.031 19.188 1 92.75 106 GLY A C 1
ATOM 829 O O . GLY A 1 106 ? 2.268 35.312 20.219 1 92.75 106 GLY A O 1
ATOM 830 N N . ARG A 1 107 ? 2.553 34 18.469 1 93 107 ARG A N 1
ATOM 831 C CA . ARG A 1 107 ? 1.593 33 18.938 1 93 107 ARG A CA 1
ATOM 832 C C . ARG A 1 107 ? 2.268 31.656 19.156 1 93 107 ARG A C 1
ATOM 834 O O . ARG A 1 107 ? 1.94 30.672 18.484 1 93 107 ARG A O 1
ATOM 841 N N . PRO A 1 108 ? 3.137 31.516 20.188 1 94.06 108 PRO A N 1
ATOM 842 C CA . PRO A 1 108 ? 3.807 30.25 20.484 1 94.06 108 PRO A CA 1
ATOM 843 C C . PRO A 1 108 ? 2.832 29.141 20.891 1 94.06 108 PRO A C 1
ATOM 845 O O . PRO A 1 108 ? 3.135 27.953 20.734 1 94.06 108 PRO A O 1
ATOM 848 N N . ASP A 1 109 ? 1.682 29.578 21.453 1 93 109 ASP A N 1
ATOM 849 C CA . ASP A 1 109 ? 0.665 28.594 21.812 1 93 109 ASP A CA 1
ATOM 850 C C . ASP A 1 109 ? 0.17 27.844 20.578 1 93 109 ASP A C 1
ATOM 852 O O . ASP A 1 109 ? 0.054 26.609 20.594 1 93 109 ASP A O 1
ATOM 856 N N . LEU A 1 110 ? -0.078 28.562 19.484 1 94 110 LEU A N 1
ATOM 857 C CA . LEU A 1 110 ? -0.522 27.938 18.25 1 94 110 LEU A CA 1
ATOM 858 C C . LEU A 1 110 ? 0.604 27.125 17.609 1 94 110 LEU A C 1
ATOM 860 O O . LEU A 1 110 ? 0.366 26.047 17.078 1 94 110 LEU A O 1
ATOM 864 N N . ALA A 1 111 ? 1.851 27.609 17.703 1 95.38 111 ALA A N 1
ATOM 865 C CA . ALA A 1 111 ? 3.008 26.859 17.219 1 95.38 111 ALA A CA 1
ATOM 866 C C . ALA A 1 111 ? 3.135 25.516 17.922 1 95.38 111 ALA A C 1
ATOM 868 O O . ALA A 1 111 ? 3.5 24.516 17.312 1 95.38 111 ALA A O 1
ATOM 869 N N . GLN A 1 112 ? 2.826 25.516 19.203 1 94.81 112 GLN A N 1
ATOM 870 C CA . GLN A 1 112 ? 2.906 24.297 19.984 1 94.81 112 GLN A CA 1
ATOM 871 C C . GLN A 1 112 ? 1.888 23.266 19.516 1 94.81 112 GLN A C 1
ATOM 873 O O . GLN A 1 112 ? 2.17 22.062 19.5 1 94.81 112 GLN A O 1
ATOM 878 N N . HIS A 1 113 ? 0.639 23.703 19.156 1 94.12 113 HIS A N 1
ATOM 879 C CA . HIS A 1 113 ? -0.357 22.797 18.594 1 94.12 113 HIS A CA 1
ATOM 880 C C . HIS A 1 113 ? 0.162 22.125 17.328 1 94.12 113 HIS A C 1
ATOM 882 O O . HIS A 1 113 ? -0.055 20.922 17.125 1 94.12 113 HIS A O 1
ATOM 888 N N . LEU A 1 114 ? 0.829 22.891 16.469 1 94.5 114 LEU A N 1
ATOM 889 C CA . LEU A 1 114 ? 1.361 22.344 15.234 1 94.5 114 LEU A CA 1
ATOM 890 C C . LEU A 1 114 ? 2.424 21.281 15.531 1 94.5 114 LEU A C 1
ATOM 892 O O . LEU A 1 114 ? 2.482 20.25 14.859 1 94.5 114 LEU A O 1
ATOM 896 N N . THR A 1 115 ? 3.262 21.469 16.516 1 94.19 115 THR A N 1
ATOM 897 C CA . THR A 1 115 ? 4.281 20.5 16.922 1 94.19 115 THR A CA 1
ATOM 898 C C . THR A 1 115 ? 3.639 19.219 17.422 1 94.19 115 THR A C 1
ATOM 900 O O . THR A 1 115 ? 4.031 18.125 17.016 1 94.19 115 THR A O 1
ATOM 903 N N . ARG A 1 116 ? 2.674 19.359 18.266 1 93.56 116 ARG A N 1
ATOM 904 C CA . ARG A 1 116 ? 1.974 18.203 18.812 1 93.56 116 ARG A CA 1
ATOM 905 C C . ARG A 1 116 ? 1.273 17.406 17.719 1 93.56 116 ARG A C 1
ATOM 907 O O . ARG A 1 116 ? 1.272 16.172 17.734 1 93.56 116 ARG A O 1
ATOM 914 N N . LEU A 1 117 ? 0.671 18.109 16.766 1 92.94 117 LEU A N 1
ATOM 915 C CA . LEU A 1 117 ? -0.003 17.469 15.648 1 92.94 117 LEU A CA 1
ATOM 916 C C . LEU A 1 117 ? 0.972 16.609 14.852 1 92.94 117 LEU A C 1
ATOM 918 O O . LEU A 1 117 ? 0.665 15.461 14.523 1 92.94 117 LEU A O 1
ATOM 922 N N . GLN A 1 118 ? 2.131 17.203 14.578 1 90.31 118 GLN A N 1
ATOM 923 C CA . GLN A 1 118 ? 3.135 16.469 13.82 1 90.31 118 GLN A CA 1
ATOM 924 C C . GLN A 1 118 ? 3.588 15.219 14.578 1 90.31 118 GLN A C 1
ATOM 926 O O . GLN A 1 118 ? 3.793 14.164 13.977 1 90.31 118 GLN A O 1
ATOM 931 N N . GLU A 1 119 ? 3.715 15.305 15.836 1 91.88 119 GLU A N 1
ATOM 932 C CA . GLU A 1 119 ? 4.125 14.164 16.656 1 91.88 119 GLU A CA 1
ATOM 933 C C . GLU A 1 119 ? 3.072 13.062 16.641 1 91.88 119 GLU A C 1
ATOM 935 O O . GLU A 1 119 ? 3.4 11.883 16.5 1 91.88 119 GLU A O 1
ATOM 940 N N . ARG A 1 120 ? 1.822 13.398 16.766 1 90.75 120 ARG A N 1
ATOM 941 C CA . ARG A 1 120 ? 0.745 12.414 16.781 1 90.75 120 ARG A CA 1
ATOM 942 C C . ARG A 1 120 ? 0.552 11.797 15.398 1 90.75 120 ARG A C 1
ATOM 944 O O . ARG A 1 120 ? 0.219 10.609 15.281 1 90.75 120 ARG A O 1
ATOM 951 N N . GLU A 1 121 ? 0.723 12.609 14.375 1 88.94 121 GLU A N 1
ATOM 952 C CA . GLU A 1 121 ? 0.658 12.062 13.016 1 88.94 121 GLU A CA 1
ATOM 953 C C . GLU A 1 121 ? 1.74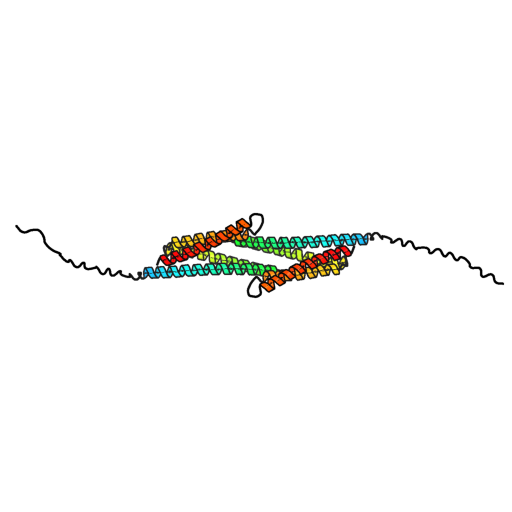4 11.016 12.789 1 88.94 121 GLU A C 1
ATOM 955 O O . GLU A 1 121 ? 1.496 9.984 12.164 1 88.94 121 GLU A O 1
ATOM 960 N N . GLN A 1 122 ? 2.908 11.258 13.258 1 88.88 122 GLN A N 1
ATOM 961 C CA . GLN A 1 122 ? 3.986 10.281 13.156 1 88.88 122 GLN A CA 1
ATOM 962 C C . GLN A 1 122 ? 3.643 9 13.914 1 88.88 122 GLN A C 1
ATOM 964 O O . GLN A 1 122 ? 3.91 7.898 13.438 1 88.88 122 GLN A O 1
ATOM 969 N N . GLU A 1 123 ? 3.078 9.148 15.078 1 90.5 123 GLU A N 1
ATOM 970 C CA . GLU A 1 123 ? 2.65 7.992 15.859 1 90.5 123 GLU A CA 1
ATOM 971 C C . GLU A 1 123 ? 1.596 7.18 15.117 1 90.5 123 GLU A C 1
ATOM 973 O O . GLU A 1 123 ? 1.664 5.949 15.078 1 90.5 123 GLU A O 1
ATOM 978 N N . LYS A 1 124 ? 0.696 7.844 14.602 1 90 124 LYS A N 1
ATOM 979 C CA . LYS A 1 124 ? -0.356 7.203 13.82 1 90 124 LYS A CA 1
ATOM 980 C C . LYS A 1 124 ? 0.235 6.375 12.68 1 90 124 LYS A C 1
ATOM 982 O O . LYS A 1 124 ? -0.155 5.223 12.477 1 90 124 LYS A O 1
ATOM 987 N N . LEU A 1 125 ? 1.166 6.969 11.938 1 87.88 125 LEU A N 1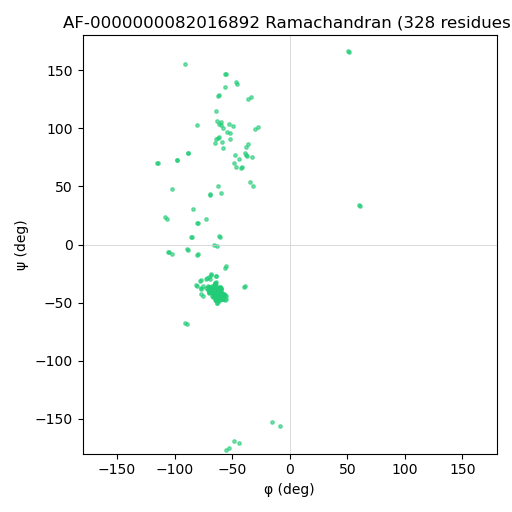
ATOM 988 C CA . LEU A 1 125 ? 1.789 6.285 10.812 1 87.88 125 LEU A CA 1
ATOM 989 C C . LEU A 1 125 ? 2.525 5.031 11.273 1 87.88 125 LEU A C 1
ATOM 991 O O . LEU A 1 125 ? 2.484 4 10.602 1 87.88 125 LEU A O 1
ATOM 995 N N . GLN A 1 126 ? 3.137 5.109 12.406 1 89.38 126 GLN A N 1
ATOM 996 C CA . GLN A 1 126 ? 3.859 3.961 12.945 1 89.38 126 GLN A CA 1
ATOM 997 C C . GLN A 1 126 ? 2.902 2.834 13.32 1 89.38 126 GLN A C 1
ATOM 999 O O . GLN A 1 126 ? 3.188 1.661 13.078 1 89.38 126 GLN A O 1
ATOM 1004 N N . LEU A 1 127 ? 1.79 3.238 13.883 1 88.31 127 LEU A N 1
ATOM 1005 C CA . LEU A 1 127 ? 0.797 2.248 14.281 1 88.31 127 LEU A CA 1
ATOM 1006 C C . LEU A 1 127 ? 0.166 1.588 13.055 1 88.31 127 LEU A C 1
ATOM 1008 O O . LEU A 1 127 ? -0.04 0.372 13.039 1 88.31 127 LEU A O 1
ATOM 1012 N N . VAL A 1 128 ? -0.13 2.322 12.023 1 84.62 128 VAL A N 1
ATOM 1013 C CA . VAL A 1 128 ? -0.714 1.812 10.789 1 84.62 128 VAL A CA 1
ATOM 1014 C C . VAL A 1 128 ? 0.277 0.881 10.094 1 84.62 128 VAL A C 1
ATOM 1016 O O . VAL A 1 128 ? -0.112 -0.154 9.547 1 84.62 128 VAL A O 1
ATOM 1019 N N . SER A 1 129 ? 1.523 1.203 10.133 1 87.25 129 SER A N 1
ATOM 1020 C CA . SER A 1 129 ? 2.557 0.455 9.43 1 87.25 129 SER A CA 1
ATOM 1021 C C . SER A 1 129 ? 2.834 -0.882 10.102 1 87.25 129 SER A C 1
ATOM 1023 O O . SER A 1 129 ? 3.277 -1.833 9.453 1 87.25 129 SER A O 1
ATOM 1025 N N . ALA A 1 130 ? 2.801 -0.963 11.414 1 81.25 130 ALA A N 1
ATOM 1026 C CA . ALA A 1 130 ? 3.137 -2.162 12.18 1 81.25 130 ALA A CA 1
ATOM 1027 C C . ALA A 1 130 ? 2.209 -3.318 11.82 1 81.25 130 ALA A C 1
ATOM 1029 O O . ALA A 1 130 ? 2.543 -4.484 12.039 1 81.25 130 ALA A O 1
ATOM 1030 N N . GLY A 1 131 ? 1.383 -3.186 10.875 1 72.25 131 GLY A N 1
ATOM 1031 C CA . GLY A 1 131 ? 0.538 -4.258 10.375 1 72.25 131 GLY A CA 1
ATOM 1032 C C . GLY A 1 131 ? -0.234 -4.969 11.477 1 72.25 131 GLY A C 1
ATOM 1033 O O . GLY A 1 131 ? -0.123 -4.613 12.648 1 72.25 131 GLY A O 1
ATOM 1034 N N . HIS A 1 132 ? -1.319 -5.832 11.203 1 63.75 132 HIS A N 1
ATOM 1035 C CA . HIS A 1 132 ? -2.229 -6.535 12.109 1 63.75 132 HIS A CA 1
ATOM 1036 C C . HIS A 1 132 ? -1.583 -7.801 12.664 1 63.75 132 HIS A C 1
ATOM 10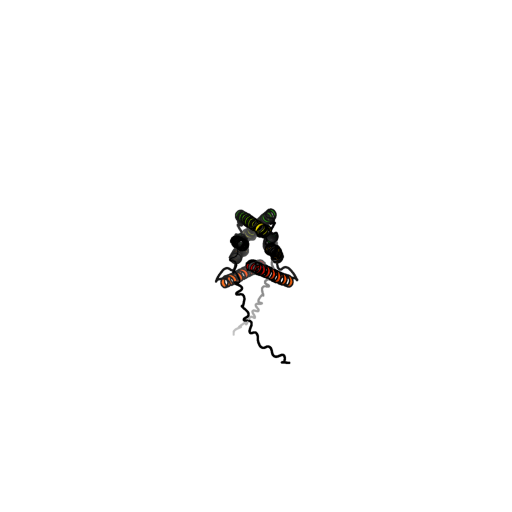38 O O . HIS A 1 132 ? -2.283 -8.734 13.07 1 63.75 132 HIS A O 1
ATOM 1044 N N . GLY A 1 133 ? -0.237 -7.961 12.617 1 57.94 133 GLY A N 1
ATOM 1045 C CA . GLY A 1 133 ? 0.243 -9.25 13.078 1 57.94 133 GLY A CA 1
ATOM 1046 C C . GLY A 1 133 ? -0.21 -9.594 14.484 1 57.94 133 GLY A C 1
ATOM 1047 O O . GLY A 1 133 ? -0.876 -8.789 15.141 1 57.94 133 GLY A O 1
ATOM 1048 N N . GLY A 1 134 ? 0.063 -10.586 15.195 1 59.12 134 GLY A N 1
ATOM 1049 C CA . GLY A 1 134 ? -0.124 -11.469 16.328 1 59.12 134 GLY A CA 1
ATOM 1050 C C . GLY A 1 134 ? -1.137 -10.945 17.344 1 59.12 134 GLY A C 1
ATOM 1051 O O . GLY A 1 134 ? -1.888 -10.016 17.031 1 59.12 134 GLY A O 1
ATOM 1052 N N . GLY A 1 135 ? -1.06 -11.359 18.531 1 62.44 135 GLY A N 1
ATOM 1053 C CA . GLY A 1 135 ? -1.84 -11.336 19.75 1 62.44 135 GLY A CA 1
ATOM 1054 C C . GLY A 1 135 ? -2.225 -9.93 20.188 1 62.44 135 GLY A C 1
ATOM 1055 O O . GLY A 1 135 ? -3.201 -9.742 20.906 1 62.44 135 GLY A O 1
ATOM 1056 N N . GLY A 1 136 ? -1.586 -8.914 19.719 1 73.31 136 GLY A N 1
ATOM 1057 C CA . GLY A 1 136 ? -1.796 -7.582 20.266 1 73.31 136 GLY A CA 1
ATOM 1058 C C . GLY A 1 136 ? -2.564 -6.672 19.312 1 73.31 136 GLY A C 1
ATOM 1059 O O . GLY A 1 136 ? -2.457 -5.449 19.406 1 73.31 136 GLY A O 1
ATOM 1060 N N . ARG A 1 137 ? -3.289 -7.32 18.453 1 78.94 137 ARG A N 1
ATOM 1061 C CA . ARG A 1 137 ? -4.027 -6.578 17.438 1 78.94 137 ARG A CA 1
ATOM 1062 C C . ARG A 1 137 ? -5.059 -5.652 18.078 1 78.94 137 ARG A C 1
ATOM 1064 O O . ARG A 1 137 ? -5.148 -4.477 17.719 1 78.94 137 ARG A O 1
ATOM 1071 N N . TRP A 1 138 ? -5.703 -6.258 19.047 1 83.31 138 TRP A N 1
ATOM 1072 C CA . TRP A 1 138 ? -6.727 -5.445 19.688 1 83.31 138 TRP A CA 1
ATOM 1073 C C . TRP A 1 138 ? -6.109 -4.211 20.344 1 83.31 138 TRP A C 1
ATOM 1075 O O . TRP A 1 138 ? -6.648 -3.107 20.234 1 83.31 138 TRP A O 1
ATOM 1085 N N . GLY A 1 139 ? -4.988 -4.379 21 1 87.31 139 GLY A N 1
ATOM 1086 C CA . GLY A 1 139 ? -4.301 -3.258 21.625 1 87.31 139 GLY A CA 1
ATOM 1087 C C . GLY A 1 139 ? -3.852 -2.209 20.625 1 87.31 139 GLY A C 1
ATOM 1088 O O . GLY A 1 139 ? -3.992 -1.01 20.859 1 87.31 139 GLY A O 1
ATOM 1089 N N . ARG A 1 140 ? -3.441 -2.604 19.578 1 88.25 140 ARG A N 1
ATOM 1090 C CA . ARG A 1 140 ? -2.967 -1.682 18.547 1 88.25 140 ARG A CA 1
ATOM 1091 C C . ARG A 1 140 ? -4.125 -0.896 17.938 1 88.25 140 ARG A C 1
ATOM 1093 O O . ARG A 1 140 ? -3.996 0.301 17.672 1 88.25 140 ARG A O 1
ATOM 1100 N N . VAL A 1 141 ? -5.18 -1.63 17.734 1 87.25 141 VAL A N 1
ATOM 1101 C CA . VAL A 1 141 ? -6.352 -0.968 17.172 1 87.25 141 VAL A CA 1
ATOM 1102 C C . VAL A 1 141 ? -6.844 0.116 18.125 1 87.25 141 VAL A C 1
ATOM 1104 O O . VAL A 1 141 ? -7.191 1.22 17.703 1 87.25 141 VAL A O 1
ATOM 1107 N N . LEU A 1 142 ? -6.797 -0.208 19.406 1 90.56 142 LEU A N 1
ATOM 1108 C CA . LEU A 1 142 ? -7.234 0.758 20.406 1 90.56 142 LEU A CA 1
ATOM 1109 C C . LEU A 1 142 ? -6.293 1.955 20.453 1 90.56 142 LEU A C 1
ATOM 1111 O O . LEU A 1 142 ? -6.738 3.1 20.547 1 90.56 142 LEU A O 1
ATOM 1115 N N . LEU A 1 143 ? -5.055 1.619 20.422 1 91.81 143 LEU A N 1
ATOM 1116 C CA . LEU A 1 143 ? -4.07 2.693 20.453 1 91.81 143 LEU A CA 1
ATOM 1117 C C . LEU A 1 143 ? -4.215 3.586 19.219 1 91.81 143 LEU A C 1
ATOM 1119 O O . LEU A 1 143 ? -4.094 4.809 19.312 1 91.81 143 LEU A O 1
ATOM 1123 N N . LEU A 1 144 ? -4.469 3.047 18.156 1 91.56 144 LEU A N 1
ATOM 1124 C CA . LEU A 1 144 ? -4.656 3.811 16.938 1 91.56 144 LEU A CA 1
ATOM 1125 C C . LEU A 1 144 ? -5.867 4.734 17.047 1 91.56 144 LEU A C 1
ATOM 1127 O O . LEU A 1 144 ? -5.801 5.902 16.672 1 91.56 144 LEU A O 1
ATOM 1131 N N . ILE A 1 145 ? -6.93 4.18 17.5 1 90.31 145 ILE A N 1
ATOM 1132 C CA . ILE A 1 145 ? -8.148 4.961 17.688 1 90.31 145 ILE A CA 1
ATOM 1133 C C . ILE A 1 145 ? -7.859 6.156 18.594 1 90.31 145 ILE A C 1
ATOM 1135 O O . ILE A 1 145 ? -8.25 7.285 18.297 1 90.31 145 ILE A O 1
ATOM 1139 N N . LYS A 1 146 ? -7.16 5.879 19.609 1 92.5 146 LYS A N 1
ATOM 1140 C CA . LYS A 1 146 ? -6.832 6.949 20.547 1 92.5 146 LYS A CA 1
ATOM 1141 C C . LYS A 1 146 ? -5.957 8.008 19.891 1 92.5 146 LYS A C 1
ATOM 1143 O O . LYS A 1 146 ? -6.105 9.203 20.172 1 92.5 146 LYS A O 1
ATOM 1148 N N . THR A 1 147 ? -5.035 7.586 19.172 1 93 147 THR A N 1
ATOM 1149 C CA . THR A 1 147 ? -4.141 8.516 18.484 1 93 147 THR A CA 1
ATOM 1150 C C . THR A 1 147 ? -4.918 9.398 17.5 1 93 147 THR A C 1
ATOM 1152 O O . THR A 1 147 ? -4.676 10.602 17.422 1 93 147 THR A O 1
ATOM 1155 N N . ILE A 1 148 ? -5.875 8.836 16.859 1 88.81 148 ILE A N 1
ATOM 1156 C CA . ILE A 1 148 ? -6.707 9.586 15.914 1 88.81 148 ILE A CA 1
ATOM 11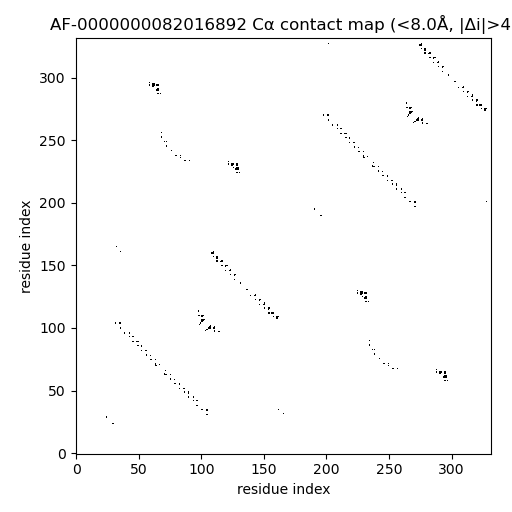57 C C . ILE A 1 148 ? -7.559 10.602 16.672 1 88.81 148 ILE A C 1
ATOM 1159 O O . ILE A 1 148 ? -7.699 11.75 16.25 1 88.81 148 ILE A O 1
ATOM 1163 N N . GLU A 1 149 ? -8.016 10.148 17.734 1 90.5 149 GLU A N 1
ATOM 1164 C CA . GLU A 1 149 ? -8.789 11.047 18.578 1 90.5 149 GLU A CA 1
ATOM 1165 C C . GLU A 1 149 ? -7.922 12.203 19.094 1 90.5 149 GLU A C 1
ATOM 1167 O O . GLU A 1 149 ? -8.367 13.352 19.125 1 90.5 149 GLU A O 1
ATOM 1172 N N . ALA A 1 150 ? -6.73 11.891 19.484 1 93.19 150 ALA A N 1
ATOM 1173 C CA . ALA A 1 150 ? -5.805 12.922 19.953 1 93.19 150 ALA A CA 1
ATOM 1174 C C . ALA A 1 150 ? -5.512 13.938 18.844 1 93.19 150 ALA A C 1
ATOM 1176 O O . ALA A 1 150 ? -5.414 15.133 19.109 1 93.19 150 ALA A O 1
ATOM 1177 N N . ILE A 1 151 ? -5.383 13.555 17.688 1 90.75 151 ILE A N 1
ATOM 1178 C CA . ILE A 1 151 ? -5.152 14.43 16.547 1 90.75 151 ILE A CA 1
ATOM 1179 C C . ILE A 1 151 ? -6.34 15.375 16.359 1 90.75 151 ILE A C 1
ATOM 1181 O O . ILE A 1 151 ? -6.164 16.578 16.219 1 90.75 151 ILE A O 1
ATOM 1185 N N . SER A 1 152 ? -7.512 14.789 16.406 1 88.19 152 SER A N 1
ATOM 1186 C CA . SER A 1 152 ? -8.734 15.578 16.281 1 88.19 152 SER A CA 1
ATOM 1187 C C . SER A 1 152 ? -8.844 16.625 17.391 1 88.19 152 SER A C 1
ATOM 1189 O O . SER A 1 152 ? -9.234 17.766 17.125 1 88.19 152 SER A O 1
ATOM 1191 N N . GLU A 1 153 ? -8.492 16.219 18.547 1 89.88 153 GLU A N 1
ATOM 1192 C CA . GLU A 1 153 ? -8.516 17.125 19.688 1 89.88 153 GLU A CA 1
ATOM 1193 C C . GLU A 1 153 ? -7.535 18.281 19.5 1 89.88 153 GLU A C 1
ATOM 1195 O O . GLU A 1 153 ? -7.859 19.438 19.781 1 89.88 153 GLU A O 1
ATOM 1200 N N . ILE A 1 154 ? -6.363 18.016 19.047 1 92.56 154 ILE A N 1
ATOM 1201 C CA . ILE A 1 154 ? -5.352 19.031 18.828 1 92.56 154 ILE A CA 1
ATOM 1202 C C . ILE A 1 154 ? -5.844 20.031 17.781 1 92.56 154 ILE A C 1
ATOM 1204 O O . ILE A 1 154 ? -5.676 21.234 17.922 1 92.56 154 ILE A O 1
ATOM 1208 N N . LEU A 1 155 ? -6.445 19.562 16.734 1 90.94 155 LEU A N 1
ATOM 1209 C CA . LEU A 1 155 ? -6.965 20.422 15.688 1 90.94 155 LEU A CA 1
ATOM 1210 C C . LEU A 1 155 ? -8.086 21.312 16.203 1 90.94 155 LEU A C 1
ATOM 1212 O O . LEU A 1 155 ? -8.18 22.484 15.836 1 90.94 155 LEU A O 1
ATOM 1216 N N . GLN A 1 156 ? -8.953 20.766 17.047 1 87.62 156 GLN A N 1
ATOM 1217 C CA . GLN A 1 156 ? -10.023 21.547 17.672 1 87.62 156 GLN A CA 1
ATOM 1218 C C . GLN A 1 156 ? -9.453 22.625 18.578 1 87.62 156 GLN A C 1
ATOM 1220 O O . GLN A 1 156 ? -9.922 23.766 18.562 1 87.62 156 GLN A O 1
ATOM 1225 N N . ASP A 1 157 ? -8.391 22.281 19.359 1 91.12 157 ASP A N 1
ATOM 1226 C CA . ASP A 1 157 ? -7.734 23.25 20.219 1 91.12 157 ASP A CA 1
ATOM 1227 C C . ASP A 1 157 ? -7.102 24.375 19.406 1 91.12 157 ASP A C 1
ATOM 1229 O O . ASP A 1 157 ? -7.16 25.547 19.812 1 91.12 157 ASP A O 1
ATOM 1233 N N . LEU A 1 158 ? -6.477 23.984 18.359 1 91.69 158 LEU A N 1
ATOM 1234 C CA . LEU A 1 158 ? -5.859 24.969 17.484 1 91.69 158 LEU A CA 1
ATOM 1235 C C . LEU A 1 158 ? -6.895 25.969 16.969 1 91.69 158 LEU A C 1
ATOM 1237 O O . LEU A 1 158 ? -6.668 27.188 17 1 91.69 158 LEU A O 1
ATOM 1241 N N . LYS A 1 159 ? -8.055 25.438 16.5 1 88.88 159 LYS A N 1
ATOM 1242 C CA . LYS A 1 159 ? -9.141 26.281 16.031 1 88.88 159 LYS A CA 1
ATOM 1243 C C . LYS A 1 159 ? -9.656 27.203 17.141 1 88.88 159 LYS A C 1
ATOM 1245 O O . LYS A 1 159 ? -9.789 28.406 16.938 1 88.88 159 LYS A O 1
ATOM 1250 N N . TYR A 1 160 ? -9.859 26.703 18.266 1 88.94 160 TYR A N 1
ATOM 1251 C CA . TYR A 1 160 ? -10.375 27.453 19.391 1 88.94 160 TYR A CA 1
ATOM 1252 C C . TYR A 1 160 ? -9.406 28.547 19.828 1 88.94 160 TYR A C 1
ATOM 1254 O O . TYR A 1 160 ? -9.789 29.703 20 1 88.94 160 TYR A O 1
ATOM 1262 N N . ASP A 1 161 ? -8.102 28.156 19.969 1 90.06 161 ASP A N 1
ATOM 1263 C CA . ASP A 1 161 ? -7.082 29.094 20.438 1 90.06 161 ASP A CA 1
ATOM 1264 C C . ASP A 1 161 ? -6.816 30.188 19.391 1 90.06 161 ASP A C 1
ATOM 1266 O O . ASP A 1 161 ? -6.402 31.297 19.734 1 90.06 161 ASP A O 1
ATOM 1270 N N . SER A 1 162 ? -7.09 29.859 18.141 1 88.75 162 SER A N 1
ATOM 1271 C CA . SER A 1 162 ? -6.883 30.859 17.094 1 88.75 162 SER A CA 1
ATOM 1272 C C . SER A 1 162 ? -8.016 31.875 17.062 1 88.75 162 SER A C 1
ATOM 1274 O O . SER A 1 162 ? -7.832 33 16.625 1 88.75 162 SER A O 1
ATOM 1276 N N . GLU A 1 163 ? -9.273 31.5 17.406 1 83.44 163 GLU A N 1
ATOM 1277 C CA . GLU A 1 163 ? -10.438 32.375 17.406 1 83.44 163 GLU A CA 1
ATOM 1278 C C . GLU A 1 163 ? -10.477 33.219 18.672 1 83.44 163 GLU A C 1
ATOM 1280 O O . GLU A 1 163 ? -11.07 34.312 18.688 1 83.44 163 GLU A O 1
ATOM 1285 N N . GLU A 1 164 ? -10.062 32.719 19.812 1 67.62 164 GLU A N 1
ATOM 1286 C CA . GLU A 1 164 ? -10.039 33.5 21.047 1 67.62 164 GLU A CA 1
ATOM 1287 C C . GLU A 1 164 ? -8.992 34.594 21 1 67.62 164 GLU A C 1
ATOM 1289 O O . GLU A 1 164 ? -9.102 35.625 21.703 1 67.62 164 GLU A O 1
ATOM 1294 N N . ALA A 1 165 ? -7.875 34.531 20.328 1 58.47 165 ALA A N 1
ATOM 1295 C CA . ALA A 1 165 ? -6.879 35.594 20.25 1 58.47 165 ALA A CA 1
ATOM 1296 C C . ALA A 1 165 ? -7.453 36.844 19.578 1 58.47 165 ALA A C 1
ATOM 1298 O O . ALA A 1 165 ? -6.812 37.906 19.562 1 58.47 165 ALA A O 1
ATOM 1299 N N . GLU A 1 166 ? -8.727 36.781 19.141 1 48.91 166 GLU A N 1
ATOM 1300 C CA . GLU A 1 166 ? -9.406 38 18.75 1 48.91 166 GLU A CA 1
ATOM 1301 C C . GLU A 1 166 ? -10.055 38.719 19.938 1 48.91 166 GLU A C 1
ATOM 1303 O O . GLU A 1 166 ? -10.445 38.062 20.906 1 48.91 166 GLU A O 1
ATOM 1308 N N . VAL B 1 1 ? -39.844 -99.938 -31.016 1 22.86 1 VAL B N 1
ATOM 1309 C CA . VAL B 1 1 ? -38.5 -99.688 -31.469 1 22.86 1 VAL B CA 1
ATOM 1310 C C . VAL B 1 1 ? -37.812 -98.688 -30.484 1 22.86 1 VAL B C 1
ATOM 1312 O O . VAL B 1 1 ? -36.781 -99.062 -29.891 1 22.86 1 VAL B O 1
ATOM 1315 N N . GLY B 1 2 ? -37.625 -97.375 -30.781 1 21.11 2 GLY B N 1
ATOM 1316 C CA . GLY B 1 2 ? -36.312 -96.812 -30.984 1 21.11 2 GLY B CA 1
ATOM 1317 C C . GLY B 1 2 ? -35.688 -96.25 -29.719 1 21.11 2 GLY B C 1
ATOM 1318 O O . GLY B 1 2 ? -36.375 -96.062 -28.719 1 21.11 2 GLY B O 1
ATOM 1319 N N . PRO B 1 3 ? -34.344 -96.188 -29.672 1 22.66 3 PRO B N 1
ATOM 1320 C CA . PRO B 1 3 ? -33.156 -96.125 -28.797 1 22.66 3 PRO B CA 1
ATOM 1321 C C . PRO B 1 3 ? -33 -94.75 -28.125 1 22.66 3 PRO B C 1
ATOM 1323 O O . PRO B 1 3 ? -31.984 -94.438 -27.5 1 22.66 3 PRO B O 1
ATOM 1326 N N . ARG B 1 4 ? -34.062 -93.875 -27.969 1 32.12 4 ARG B N 1
ATOM 1327 C CA . ARG B 1 4 ? -33.719 -92.438 -27.953 1 32.12 4 ARG B CA 1
ATOM 1328 C C . ARG B 1 4 ? -32.719 -92.125 -26.844 1 32.12 4 ARG B C 1
ATOM 1330 O O . ARG B 1 4 ? -33.031 -92.312 -25.672 1 32.12 4 ARG B O 1
ATOM 1337 N N . VAL B 1 5 ? -31.25 -92.375 -27.125 1 23.66 5 VAL B N 1
ATOM 1338 C CA . VAL B 1 5 ? -30.062 -92.375 -26.297 1 23.66 5 VAL B CA 1
ATOM 1339 C C . VAL B 1 5 ? -29.828 -90.938 -25.766 1 23.66 5 VAL B C 1
ATOM 1341 O O . VAL B 1 5 ? -29.719 -90 -26.531 1 23.66 5 VAL B O 1
ATOM 1344 N N . ARG B 1 6 ? -30.375 -90.5 -24.688 1 29.8 6 ARG B N 1
ATOM 1345 C CA . ARG B 1 6 ? -30.391 -89.25 -24.016 1 29.8 6 ARG B CA 1
ATOM 1346 C C . ARG B 1 6 ? -28.984 -88.812 -23.547 1 29.8 6 ARG B C 1
ATOM 1348 O O . ARG B 1 6 ? -28.5 -89.375 -22.547 1 29.8 6 ARG B O 1
ATOM 1355 N N . ALA B 1 7 ? -27.906 -88.875 -24.625 1 27.19 7 ALA B N 1
ATOM 1356 C CA . ALA B 1 7 ? -26.547 -88.688 -24.125 1 27.19 7 ALA B CA 1
ATOM 1357 C C . ALA B 1 7 ? -26.375 -87.375 -23.359 1 27.19 7 ALA B C 1
ATOM 1359 O O . ALA B 1 7 ? -27.109 -86.438 -23.594 1 27.19 7 ALA B O 1
ATOM 1360 N N . GLY B 1 8 ? -25.688 -87.375 -22.156 1 24.02 8 GLY B N 1
ATOM 1361 C CA . GLY B 1 8 ? -25.312 -86.688 -20.953 1 24.02 8 GLY B CA 1
ATOM 1362 C C . GLY B 1 8 ? -24.328 -85.5 -21.219 1 24.02 8 GLY B C 1
ATOM 1363 O O . GLY B 1 8 ? -23.125 -85.75 -21.312 1 24.02 8 GLY B O 1
ATOM 1364 N N . ILE B 1 9 ? -24.5 -84.625 -22.234 1 26.39 9 ILE B N 1
ATOM 1365 C CA . ILE B 1 9 ? -23.375 -83.812 -22.656 1 26.39 9 ILE B CA 1
ATOM 1366 C C . ILE B 1 9 ? -22.953 -82.875 -21.516 1 26.39 9 ILE B C 1
ATOM 1368 O O . ILE B 1 9 ? -23.75 -82.062 -21.031 1 26.39 9 ILE B O 1
ATOM 1372 N N . GLY B 1 10 ? -22.047 -83.188 -20.609 1 24.62 10 GLY B N 1
ATOM 1373 C CA . GLY B 1 10 ? -21.531 -82.5 -19.438 1 24.62 10 GLY B CA 1
ATOM 1374 C C . GLY B 1 10 ? -20.719 -81.312 -19.781 1 24.62 10 GLY B C 1
ATOM 1375 O O . GLY B 1 10 ? -19.5 -81.375 -19.953 1 24.62 10 GLY B O 1
ATOM 1376 N N . ALA B 1 11 ? -20.953 -80.375 -20.688 1 28.23 11 ALA B N 1
ATOM 1377 C CA . ALA B 1 11 ? -19.922 -79.375 -21.109 1 28.23 11 ALA B CA 1
ATOM 1378 C C . ALA B 1 11 ? -19.5 -78.5 -19.953 1 28.23 11 ALA B C 1
ATOM 1380 O O . ALA B 1 11 ? -20.344 -77.875 -19.312 1 28.23 11 ALA B O 1
ATOM 1381 N N . GLY B 1 12 ? -18.438 -78.812 -19.156 1 26.94 12 GLY B N 1
ATOM 1382 C CA . GLY B 1 12 ? -17.781 -78.062 -18.094 1 26.94 12 GLY B CA 1
ATOM 1383 C C . GLY B 1 12 ? -17.312 -76.688 -18.516 1 26.94 12 GLY B C 1
ATOM 1384 O O . GLY B 1 12 ? -16.703 -76.5 -19.562 1 26.94 12 GLY B O 1
ATOM 1385 N N . GLY B 1 13 ? -18.016 -75.625 -18.281 1 26.83 13 GLY B N 1
ATOM 1386 C CA . GLY B 1 13 ? -17.734 -74.188 -18.641 1 26.83 13 GLY B CA 1
ATOM 1387 C C . GLY B 1 13 ? -16.469 -73.688 -18 1 26.83 13 GLY B C 1
ATOM 1388 O O . GLY B 1 13 ? -16.266 -73.812 -16.797 1 26.83 13 GLY B O 1
ATOM 1389 N N . ALA B 1 14 ? -15.234 -73.75 -18.641 1 32.69 14 ALA B N 1
ATOM 1390 C CA . ALA B 1 14 ? -13.945 -73.188 -18.266 1 32.69 14 ALA B CA 1
ATOM 1391 C C . ALA B 1 14 ? -14.062 -71.688 -17.969 1 32.69 14 ALA B C 1
ATOM 1393 O O . ALA B 1 14 ? -14.617 -70.938 -18.781 1 32.69 14 ALA B O 1
ATOM 1394 N N . VAL B 1 15 ? -14.203 -71.312 -16.719 1 35.25 15 VAL B N 1
ATOM 1395 C CA . VAL B 1 15 ? -14.148 -69.875 -16.312 1 35.25 15 VAL B CA 1
ATOM 1396 C C . VAL B 1 15 ? -12.773 -69.312 -16.656 1 35.25 15 VAL B C 1
ATOM 1398 O O . VAL B 1 15 ? -11.75 -69.938 -16.359 1 35.25 15 VAL B O 1
ATOM 1401 N N . PRO B 1 16 ? -12.5 -68.5 -17.719 1 34.53 16 PRO B N 1
ATOM 1402 C CA . PRO B 1 16 ? -11.18 -67.938 -17.953 1 34.53 16 PRO B CA 1
ATOM 1403 C C . PRO B 1 16 ? -10.695 -67.062 -16.781 1 34.53 16 PRO B C 1
ATOM 1405 O O . PRO B 1 16 ? -11.5 -66.438 -16.125 1 34.53 16 PRO B O 1
ATOM 1408 N N . ASN B 1 17 ? -9.781 -67.562 -15.914 1 34.66 17 ASN B N 1
ATOM 1409 C CA . ASN B 1 17 ? -9.047 -66.75 -14.914 1 34.66 17 ASN B CA 1
ATOM 1410 C C . ASN B 1 17 ? -8.445 -65.5 -15.516 1 34.66 17 ASN B C 1
ATOM 1412 O O . ASN B 1 17 ? -7.602 -65.562 -16.406 1 34.66 17 ASN B O 1
ATOM 1416 N N . GLY B 1 18 ? -9.172 -64.5 -15.914 1 33.97 18 GLY B N 1
ATOM 1417 C CA . GLY B 1 18 ? -8.547 -63.25 -16.328 1 33.97 18 GLY B CA 1
ATOM 1418 C C . GLY B 1 18 ? -7.496 -62.75 -15.352 1 33.97 18 GLY B C 1
ATOM 1419 O O . GLY B 1 18 ? -7.805 -62.438 -14.195 1 33.97 18 GLY B O 1
ATOM 1420 N N . THR B 1 19 ? -6.277 -63.281 -15.281 1 39.31 19 THR B N 1
ATOM 1421 C CA . THR B 1 19 ? -5.156 -62.656 -14.594 1 39.31 19 THR B CA 1
ATOM 1422 C C . THR B 1 19 ? -5.117 -61.156 -14.875 1 39.31 19 THR B C 1
ATOM 1424 O O . THR B 1 19 ? -4.91 -60.75 -16.016 1 39.31 19 THR B O 1
ATOM 1427 N N . GLY B 1 20 ? -6.062 -60.375 -14.453 1 39.56 20 GLY B N 1
ATOM 1428 C CA . GLY B 1 20 ? -5.832 -58.938 -14.445 1 39.56 20 GLY B CA 1
ATOM 1429 C C . GLY B 1 20 ? -4.41 -58.562 -14.078 1 39.56 20 GLY B C 1
ATOM 1430 O O . GLY B 1 20 ? -3.973 -58.812 -12.953 1 39.56 20 GLY B O 1
ATOM 1431 N N . ARG B 1 21 ? -3.418 -58.688 -14.922 1 44.34 21 ARG B N 1
ATOM 1432 C CA . ARG B 1 21 ? -2.051 -58.188 -14.812 1 44.34 21 ARG B CA 1
ATOM 1433 C C . ARG B 1 21 ? -2.025 -56.812 -14.164 1 44.34 21 ARG B C 1
ATOM 1435 O O . ARG B 1 21 ? -2.613 -55.875 -14.688 1 44.34 21 ARG B O 1
ATOM 1442 N N . ASP B 1 22 ? -2.162 -56.656 -12.93 1 46.75 22 ASP B N 1
ATOM 1443 C CA . ASP B 1 22 ? -1.635 -55.469 -12.266 1 46.75 22 ASP B CA 1
ATOM 1444 C C . ASP B 1 22 ? -0.339 -55 -12.922 1 46.75 22 ASP B C 1
ATOM 1446 O O . ASP B 1 22 ? 0.717 -55.594 -12.727 1 46.75 22 ASP B O 1
ATOM 1450 N N . SER B 1 23 ? -0.301 -54.781 -14.203 1 46.69 23 SER B N 1
ATOM 1451 C CA . SER B 1 23 ? 0.885 -54.25 -14.867 1 46.69 23 SER B CA 1
ATOM 1452 C C . SER B 1 23 ? 1.571 -53.188 -13.992 1 46.69 23 SER B C 1
ATOM 1454 O O . SER B 1 23 ? 0.973 -52.188 -13.664 1 46.69 23 SER B O 1
ATOM 1456 N N . GLU B 1 24 ? 2.375 -53.438 -13.094 1 52.59 24 GLU B N 1
ATOM 1457 C CA . GLU B 1 24 ? 3.338 -52.469 -12.531 1 52.59 24 GLU B CA 1
ATOM 1458 C C . GLU B 1 24 ? 3.717 -51.406 -13.555 1 52.59 24 GLU B C 1
ATOM 1460 O O . GLU B 1 24 ? 4.016 -51.719 -14.711 1 52.59 24 GLU B O 1
ATOM 1465 N N . PRO B 1 25 ? 3.041 -50.188 -13.359 1 56.44 25 PRO B N 1
ATOM 1466 C CA . PRO B 1 25 ? 3.406 -49.219 -14.398 1 56.44 25 PRO B CA 1
ATOM 1467 C C . PRO B 1 25 ? 4.871 -49.312 -14.812 1 56.44 25 PRO B C 1
ATOM 1469 O O . PRO B 1 25 ? 5.723 -49.688 -14 1 56.44 25 PRO B O 1
ATOM 1472 N N . SER B 1 26 ? 5.105 -49.469 -16.047 1 61.91 26 SER B N 1
ATOM 1473 C CA . SER B 1 26 ? 6.449 -49.531 -16.609 1 61.91 26 SER B CA 1
ATOM 1474 C C . SER B 1 26 ? 7.336 -48.438 -16.047 1 61.91 26 SER B C 1
ATOM 1476 O O . SER B 1 26 ? 6.84 -47.375 -15.633 1 61.91 26 SER B O 1
ATOM 1478 N N . PRO B 1 27 ? 8.539 -48.688 -15.719 1 57.38 27 PRO B N 1
ATOM 1479 C CA . PRO B 1 27 ? 9.516 -47.75 -15.172 1 57.38 27 PRO B CA 1
ATOM 1480 C C . PRO B 1 27 ? 9.414 -46.375 -15.828 1 57.38 27 PRO B C 1
ATOM 1482 O O . PRO B 1 27 ? 9.617 -45.344 -15.156 1 57.38 27 PRO B O 1
ATOM 1485 N N . ALA B 1 28 ? 9.125 -46.281 -17.109 1 60.16 28 ALA B N 1
ATOM 1486 C CA . ALA B 1 28 ? 8.992 -45 -17.812 1 60.16 28 ALA B CA 1
ATOM 1487 C C . ALA B 1 28 ? 7.773 -44.219 -17.328 1 60.16 28 ALA B C 1
ATOM 1489 O O . ALA B 1 28 ? 7.828 -43 -17.188 1 60.16 28 ALA B O 1
ATOM 1490 N N . LEU B 1 29 ? 6.762 -45 -17.031 1 59.75 29 LEU B N 1
ATOM 1491 C CA . LEU B 1 29 ? 5.559 -44.344 -16.531 1 59.75 29 LEU B CA 1
ATOM 1492 C C . LEU B 1 29 ? 5.781 -43.781 -15.133 1 59.75 29 LEU B C 1
ATOM 1494 O O . LEU B 1 29 ? 5.301 -42.688 -14.812 1 59.75 29 LEU B O 1
ATOM 1498 N N . GLU B 1 30 ? 6.535 -44.531 -14.32 1 64.25 30 GLU B N 1
ATOM 1499 C CA . GLU B 1 30 ? 6.863 -44.062 -12.969 1 64.25 30 GLU B CA 1
ATOM 1500 C C . GLU B 1 30 ? 7.707 -42.812 -13.008 1 64.25 30 GLU B C 1
ATOM 1502 O O . GLU B 1 30 ? 7.504 -41.875 -12.211 1 64.25 30 GLU B O 1
ATOM 1507 N N . LEU B 1 31 ? 8.664 -42.844 -13.961 1 65.19 31 LEU B N 1
ATOM 1508 C CA . LEU B 1 31 ? 9.555 -41.688 -14.086 1 65.19 31 LEU B CA 1
ATOM 1509 C C . LEU B 1 31 ? 8.781 -40.469 -14.516 1 65.19 31 LEU B C 1
ATOM 1511 O O . LEU B 1 31 ? 9.062 -39.344 -14.039 1 65.19 31 LEU B O 1
ATOM 1515 N N . THR B 1 32 ? 7.734 -40.719 -15.328 1 74.69 32 THR B N 1
ATOM 1516 C CA . THR B 1 32 ? 6.926 -39.594 -15.789 1 74.69 32 THR B CA 1
ATOM 1517 C C . THR B 1 32 ? 6.07 -39.031 -14.648 1 74.69 32 THR B C 1
ATOM 1519 O O . THR B 1 32 ? 5.938 -37.812 -14.5 1 74.69 32 THR B O 1
ATOM 1522 N N . ASP B 1 33 ? 5.766 -40 -13.742 1 83.19 33 ASP B N 1
ATOM 1523 C CA . ASP B 1 33 ? 4.93 -39.562 -12.617 1 83.19 33 ASP B CA 1
ATOM 1524 C C . ASP B 1 33 ? 5.738 -38.781 -11.586 1 83.19 33 ASP B C 1
ATOM 1526 O O . ASP B 1 33 ? 5.25 -37.812 -11.008 1 83.19 33 ASP B O 1
ATOM 1530 N N . GLU B 1 34 ? 6.949 -39.312 -11.43 1 89.25 34 GLU B N 1
ATOM 1531 C CA . GLU B 1 34 ? 7.816 -38.594 -10.492 1 89.25 34 GLU B CA 1
ATOM 1532 C C . GLU B 1 34 ? 8.172 -37.219 -11.008 1 89.25 34 GLU B C 1
ATOM 1534 O O . GLU B 1 34 ? 8.219 -36.25 -10.234 1 89.25 34 GLU B O 1
ATOM 1539 N N . ALA B 1 35 ? 8.383 -37.125 -12.258 1 91.19 35 ALA B N 1
ATOM 1540 C CA . ALA B 1 35 ? 8.688 -35.844 -12.883 1 91.19 35 ALA B CA 1
ATOM 1541 C C . ALA B 1 35 ? 7.504 -34.875 -12.773 1 91.19 35 ALA B C 1
ATOM 1543 O O . ALA B 1 35 ? 7.684 -33.688 -12.516 1 91.19 35 ALA B O 1
ATOM 1544 N N . LEU B 1 36 ? 6.348 -35.406 -12.992 1 93 36 LEU B N 1
ATOM 1545 C CA . LEU B 1 36 ? 5.141 -34.594 -12.867 1 93 36 LEU B CA 1
ATOM 1546 C C . LEU B 1 36 ? 4.965 -34.094 -11.43 1 93 36 LEU B C 1
ATOM 1548 O O . LEU B 1 36 ? 4.668 -32.938 -11.211 1 93 36 LEU B O 1
ATOM 1552 N N . ARG B 1 37 ? 5.164 -35.031 -10.5 1 92.5 37 ARG B N 1
ATOM 1553 C CA . ARG B 1 37 ? 5.035 -34.656 -9.102 1 92.5 37 ARG B CA 1
ATOM 1554 C C . ARG B 1 37 ? 6.031 -33.562 -8.727 1 92.5 37 ARG B C 1
ATOM 1556 O O . ARG B 1 37 ? 5.68 -32.594 -8.031 1 92.5 37 ARG B O 1
ATOM 1563 N N . ALA B 1 38 ? 7.215 -33.656 -9.203 1 94.69 38 ALA B N 1
ATOM 1564 C CA . ALA B 1 38 ? 8.242 -32.656 -8.914 1 94.69 38 ALA B CA 1
ATOM 1565 C C . ALA B 1 38 ? 7.883 -31.312 -9.523 1 94.69 38 ALA B C 1
ATOM 1567 O O . ALA B 1 38 ? 8.086 -30.281 -8.898 1 94.69 38 ALA B O 1
ATOM 1568 N N . LEU B 1 39 ? 7.379 -31.359 -10.75 1 95.12 39 LEU B N 1
ATOM 1569 C CA . LEU B 1 39 ? 6.984 -30.141 -11.438 1 95.12 39 LEU B CA 1
ATOM 1570 C C . LEU B 1 39 ? 5.855 -29.438 -10.695 1 95.12 39 LEU B C 1
ATOM 1572 O O . LEU B 1 39 ? 5.887 -28.219 -10.516 1 95.12 39 LEU B O 1
ATOM 1576 N N . LEU B 1 40 ? 4.883 -30.188 -10.203 1 94.44 40 LEU B N 1
ATOM 1577 C CA . LEU B 1 40 ? 3.746 -29.609 -9.492 1 94.44 40 LEU B CA 1
ATOM 1578 C C . LEU B 1 40 ? 4.168 -29.078 -8.125 1 94.44 40 LEU B C 1
ATOM 1580 O O . LEU B 1 40 ? 3.674 -28.047 -7.676 1 94.44 40 LEU B O 1
ATOM 1584 N N . GLN B 1 41 ? 5.027 -29.797 -7.492 1 94.75 41 GLN B N 1
ATOM 1585 C CA . GLN B 1 41 ? 5.566 -29.312 -6.223 1 94.75 41 GLN B CA 1
ATOM 1586 C C . GLN B 1 41 ? 6.273 -27.984 -6.391 1 94.75 41 GLN B C 1
ATOM 1588 O O . GLN B 1 41 ? 6.113 -27.078 -5.562 1 94.75 41 GLN B O 1
ATOM 1593 N N . ARG B 1 42 ? 7.055 -27.812 -7.426 1 96.88 42 ARG B N 1
ATOM 1594 C CA . ARG B 1 42 ? 7.719 -26.547 -7.711 1 96.88 42 ARG B CA 1
ATOM 1595 C C . ARG B 1 42 ? 6.703 -25.438 -7.98 1 96.88 42 ARG B C 1
ATOM 1597 O O . ARG B 1 42 ? 6.875 -24.297 -7.535 1 96.88 42 ARG B O 1
ATOM 1604 N N . PHE B 1 43 ? 5.684 -25.812 -8.68 1 96.56 43 PHE B N 1
ATOM 1605 C CA . PHE B 1 43 ? 4.637 -24.828 -8.953 1 96.56 43 PHE B CA 1
ATOM 1606 C C . PHE B 1 43 ? 4.027 -24.312 -7.66 1 96.56 43 PHE B C 1
ATOM 1608 O O . PHE B 1 43 ? 3.867 -23.094 -7.488 1 96.56 43 PHE B O 1
ATOM 1615 N N . TYR B 1 44 ? 3.705 -25.219 -6.758 1 94.12 44 TYR B N 1
ATOM 1616 C CA . TYR B 1 44 ? 3.105 -24.812 -5.488 1 94.12 44 TYR B CA 1
ATOM 1617 C C . TYR B 1 44 ? 4.082 -23.984 -4.66 1 94.12 44 TYR B C 1
ATOM 1619 O O . TYR B 1 44 ? 3.682 -23.047 -3.977 1 94.12 44 TYR B O 1
ATOM 1627 N N . ALA B 1 45 ? 5.328 -24.281 -4.758 1 96.31 45 ALA B N 1
ATOM 1628 C CA . ALA B 1 45 ? 6.34 -23.484 -4.082 1 96.31 45 ALA B CA 1
ATOM 1629 C C . ALA B 1 45 ? 6.391 -22.062 -4.656 1 96.31 45 ALA B C 1
ATOM 1631 O O . ALA B 1 45 ? 6.547 -21.094 -3.916 1 96.31 45 ALA B O 1
ATOM 1632 N N . LEU B 1 46 ? 6.25 -21.891 -5.996 1 95.69 46 LEU B N 1
ATOM 1633 C CA . LEU B 1 46 ? 6.238 -20.594 -6.656 1 95.69 46 LEU B CA 1
ATOM 1634 C C . LEU B 1 46 ? 5.031 -19.781 -6.219 1 95.69 46 LEU B C 1
ATOM 1636 O O . LEU B 1 46 ? 5.129 -18.562 -6.051 1 95.69 46 LEU B O 1
ATOM 1640 N N . GLN B 1 47 ? 3.926 -20.453 -5.973 1 92.31 47 GLN B N 1
ATOM 1641 C CA . GLN B 1 47 ? 2.752 -19.766 -5.453 1 92.31 47 GLN B CA 1
ATOM 1642 C C . GLN B 1 47 ? 3.01 -19.203 -4.055 1 92.31 47 GLN B C 1
ATOM 1644 O O . GLN B 1 47 ? 2.572 -18.109 -3.725 1 92.31 47 GLN B O 1
ATOM 1649 N N . GLY B 1 48 ? 3.666 -19.953 -3.268 1 93.5 48 GLY B N 1
ATOM 1650 C CA . GLY B 1 48 ? 4.059 -19.484 -1.95 1 93.5 48 GLY B CA 1
ATOM 1651 C C . GLY B 1 48 ? 5.02 -18.312 -2 1 93.5 48 GLY B C 1
ATOM 1652 O O . GLY B 1 48 ? 4.879 -17.344 -1.238 1 93.5 48 GLY B O 1
ATOM 1653 N N . GLU B 1 49 ? 5.996 -18.406 -2.875 1 95.69 49 GLU B N 1
ATOM 1654 C CA . GLU B 1 49 ? 6.945 -17.312 -3.059 1 95.69 49 GLU B CA 1
ATOM 1655 C C . GLU B 1 49 ? 6.238 -16.031 -3.512 1 95.69 49 GLU B C 1
ATOM 1657 O O . GLU B 1 49 ? 6.602 -14.938 -3.09 1 95.69 49 GLU B O 1
ATOM 1662 N N . ARG B 1 50 ? 5.254 -16.203 -4.316 1 93.94 50 ARG B N 1
ATOM 1663 C CA . ARG B 1 50 ? 4.473 -15.055 -4.789 1 93.94 50 ARG B CA 1
ATOM 1664 C C . ARG B 1 50 ? 3.762 -14.367 -3.629 1 93.94 50 ARG B C 1
ATOM 1666 O O . ARG B 1 50 ? 3.814 -13.141 -3.502 1 93.94 50 ARG B O 1
ATOM 1673 N N . VAL B 1 51 ? 3.074 -15.109 -2.818 1 93.56 51 VAL B N 1
ATOM 1674 C CA . VAL B 1 51 ? 2.361 -14.578 -1.66 1 93.56 51 VAL B CA 1
ATOM 1675 C C . VAL B 1 51 ? 3.338 -13.859 -0.736 1 93.56 51 VAL B C 1
ATOM 1677 O O . VAL B 1 51 ? 3.049 -12.758 -0.254 1 93.56 51 VAL B O 1
ATOM 1680 N N . GLU B 1 52 ? 4.449 -14.492 -0.54 1 95.12 52 GLU B N 1
ATOM 1681 C CA . GLU B 1 52 ? 5.453 -13.891 0.331 1 95.12 52 GLU B CA 1
ATOM 1682 C C . GLU B 1 52 ? 6 -12.602 -0.267 1 95.12 52 GLU B C 1
ATOM 1684 O O . GLU B 1 52 ? 6.234 -11.625 0.454 1 95.12 52 GLU B O 1
ATOM 1689 N N . THR B 1 53 ? 6.23 -12.578 -1.497 1 96.06 53 THR B N 1
ATOM 1690 C CA . THR B 1 53 ? 6.734 -11.391 -2.174 1 96.06 53 THR B CA 1
ATOM 1691 C C . THR B 1 53 ? 5.734 -10.242 -2.066 1 96.06 53 THR B C 1
ATOM 1693 O O . THR B 1 53 ? 6.117 -9.102 -1.805 1 96.06 53 THR B O 1
ATOM 1696 N N . TYR B 1 54 ? 4.422 -10.539 -2.258 1 93.19 54 TYR B N 1
ATOM 1697 C CA . TYR B 1 54 ? 3.377 -9.539 -2.078 1 93.19 54 TYR B CA 1
ATOM 1698 C C . TYR B 1 54 ? 3.41 -8.961 -0.667 1 93.19 54 TYR B C 1
ATOM 1700 O O . TYR B 1 54 ? 3.346 -7.742 -0.487 1 93.19 54 TYR B O 1
ATOM 1708 N N . ARG B 1 55 ? 3.514 -9.836 0.26 1 93.12 55 ARG B N 1
ATOM 1709 C CA . ARG B 1 55 ? 3.539 -9.422 1.659 1 93.12 55 ARG B CA 1
ATOM 1710 C C . ARG B 1 55 ? 4.723 -8.508 1.939 1 93.12 55 ARG B C 1
ATOM 1712 O O . ARG B 1 55 ? 4.578 -7.473 2.598 1 93.12 55 ARG B O 1
ATOM 1719 N N . LEU B 1 56 ? 5.855 -8.883 1.441 1 95.88 56 LEU B N 1
ATOM 1720 C CA . LEU B 1 56 ? 7.059 -8.086 1.644 1 95.88 56 LEU B CA 1
ATOM 1721 C C . LEU B 1 56 ? 6.902 -6.703 1.023 1 95.88 56 LEU B C 1
ATOM 1723 O O . LEU B 1 56 ? 7.336 -5.703 1.604 1 95.88 56 LEU B O 1
ATOM 1727 N N . PHE B 1 57 ? 6.328 -6.648 -0.08 1 96 57 PHE B N 1
ATOM 1728 C CA . PHE B 1 57 ? 6.121 -5.371 -0.757 1 96 57 PHE B CA 1
ATOM 1729 C C . PHE B 1 57 ? 5.188 -4.477 0.05 1 96 57 PHE B C 1
ATOM 1731 O O . PHE B 1 57 ? 5.461 -3.289 0.23 1 96 57 PHE B O 1
ATOM 1738 N N . GLU B 1 58 ? 4.117 -5.039 0.477 1 93.12 58 GLU B N 1
ATOM 1739 C CA . GLU B 1 58 ? 3.168 -4.293 1.295 1 93.12 58 GLU B CA 1
ATOM 1740 C C . GLU B 1 58 ? 3.824 -3.779 2.574 1 93.12 58 GLU B C 1
ATOM 1742 O O . GLU B 1 58 ? 3.609 -2.631 2.971 1 93.12 58 GLU B O 1
ATOM 1747 N N . GLU B 1 59 ? 4.594 -4.664 3.189 1 93.12 59 GLU B N 1
ATOM 1748 C CA . GLU B 1 59 ? 5.297 -4.27 4.406 1 93.12 59 GLU B CA 1
ATOM 1749 C C . GLU B 1 59 ? 6.293 -3.146 4.129 1 93.12 59 GLU B C 1
ATOM 1751 O O . GLU B 1 59 ? 6.414 -2.205 4.918 1 93.12 59 GLU B O 1
ATOM 1756 N N . GLY B 1 60 ? 7 -3.271 3.047 1 94.94 60 GLY B N 1
ATOM 1757 C CA . GLY B 1 60 ? 7.93 -2.221 2.662 1 94.94 60 GLY B CA 1
ATOM 1758 C C . GLY B 1 60 ? 7.25 -0.891 2.398 1 94.94 60 GLY B C 1
ATOM 1759 O O . GLY B 1 60 ? 7.762 0.162 2.787 1 94.94 60 GLY B O 1
ATOM 1760 N N . HIS B 1 61 ? 6.129 -0.997 1.744 1 95.25 61 HIS B N 1
ATOM 1761 C CA . HIS B 1 61 ? 5.352 0.203 1.45 1 95.25 61 HIS B CA 1
ATOM 1762 C C . HIS B 1 61 ? 4.914 0.904 2.732 1 95.25 61 HIS B C 1
ATOM 1764 O O . HIS B 1 61 ? 5.086 2.117 2.871 1 95.25 61 HIS B O 1
ATOM 1770 N N . ARG B 1 62 ? 4.453 0.127 3.643 1 92.19 62 ARG B N 1
ATOM 1771 C CA . ARG B 1 62 ? 4.016 0.673 4.922 1 92.19 62 ARG B CA 1
ATOM 1772 C C . ARG B 1 62 ? 5.191 1.249 5.703 1 92.19 62 ARG B C 1
ATOM 1774 O O . ARG B 1 62 ? 5.082 2.324 6.297 1 92.19 62 ARG B O 1
ATOM 1781 N N . ALA B 1 63 ? 6.27 0.559 5.742 1 92.25 63 ALA B N 1
ATOM 1782 C CA . ALA B 1 63 ? 7.465 1.028 6.438 1 92.25 63 ALA B CA 1
ATOM 1783 C C . ALA B 1 63 ? 7.973 2.336 5.84 1 92.25 63 ALA B C 1
ATOM 1785 O O . ALA B 1 63 ? 8.414 3.229 6.566 1 92.25 63 ALA B O 1
ATOM 1786 N N . TYR B 1 64 ? 7.887 2.461 4.547 1 94.94 64 TYR B N 1
ATOM 1787 C CA . TYR B 1 64 ? 8.312 3.678 3.863 1 94.94 64 TYR B CA 1
ATOM 1788 C C . TYR B 1 64 ? 7.484 4.875 4.312 1 94.94 64 TYR B C 1
ATOM 1790 O O . TYR B 1 64 ? 8.039 5.918 4.676 1 94.94 64 TYR B O 1
ATOM 1798 N N . LEU B 1 65 ? 6.188 4.629 4.367 1 91.5 65 LEU B N 1
ATOM 1799 C CA . LEU B 1 65 ? 5.277 5.691 4.785 1 91.5 65 LEU B CA 1
ATOM 1800 C C . LEU B 1 65 ? 5.535 6.082 6.234 1 91.5 65 LEU B C 1
ATOM 1802 O O . LEU B 1 65 ? 5.473 7.266 6.582 1 91.5 65 LEU B O 1
ATOM 1806 N N . SER B 1 66 ? 5.926 5.098 7.02 1 89.5 66 SER B N 1
ATOM 1807 C CA . SER B 1 66 ? 6.113 5.328 8.453 1 89.5 66 SER B CA 1
ATOM 1808 C C . SER B 1 66 ? 7.457 5.996 8.734 1 89.5 66 SER B C 1
ATOM 1810 O O . SER B 1 66 ? 7.699 6.469 9.844 1 89.5 66 SER B O 1
ATOM 1812 N N . SER B 1 67 ? 8.266 6.109 7.773 1 89.19 67 SER B N 1
ATOM 1813 C CA . SER B 1 67 ? 9.578 6.723 7.973 1 89.19 67 SER B CA 1
ATOM 1814 C C . SER B 1 67 ? 9.508 8.234 7.832 1 89.19 67 SER B C 1
ATOM 1816 O O . SER B 1 67 ? 10.523 8.922 7.922 1 89.19 67 SER B O 1
ATOM 1818 N N . ALA B 1 68 ? 8.312 8.75 7.688 1 86.62 68 ALA B N 1
ATOM 1819 C CA . ALA B 1 68 ? 8.125 10.203 7.648 1 86.62 68 ALA B CA 1
ATOM 1820 C C . ALA B 1 68 ? 8.711 10.867 8.891 1 86.62 68 ALA B C 1
ATOM 1822 O O . ALA B 1 68 ? 8.703 10.281 9.977 1 86.62 68 ALA B O 1
ATOM 1823 N N . PRO B 1 69 ? 9.227 12.07 8.719 1 83.12 69 PRO B N 1
ATOM 1824 C CA . PRO B 1 69 ? 9.328 12.914 7.527 1 83.12 69 PRO B CA 1
ATOM 1825 C C . PRO B 1 69 ? 10.609 12.656 6.73 1 83.12 69 PRO B C 1
ATOM 1827 O O . PRO B 1 69 ? 10.797 13.234 5.656 1 83.12 69 PRO B O 1
ATOM 1830 N N . HIS B 1 70 ? 11.469 11.797 7.254 1 88.06 70 HIS B N 1
ATOM 1831 C CA . HIS B 1 70 ? 12.711 11.5 6.555 1 88.06 70 HIS B CA 1
ATOM 1832 C C . HIS B 1 70 ? 12.594 10.211 5.742 1 88.06 70 HIS B C 1
ATOM 1834 O O . HIS B 1 70 ? 13.281 9.227 6.023 1 88.06 70 HIS B O 1
ATOM 1840 N N . TYR B 1 71 ? 11.867 10.328 4.684 1 90 71 TYR B N 1
ATOM 1841 C CA . TYR B 1 71 ? 11.578 9.18 3.834 1 90 71 TYR B CA 1
ATOM 1842 C C . TYR B 1 71 ? 12.859 8.594 3.248 1 90 71 TYR B C 1
ATOM 1844 O O . TYR B 1 71 ? 13.711 9.336 2.756 1 90 71 TYR B O 1
ATOM 1852 N N . ASP B 1 72 ? 13.008 7.383 3.4 1 89.19 72 ASP B N 1
ATOM 1853 C CA . ASP B 1 72 ? 14.164 6.684 2.84 1 89.19 72 ASP B CA 1
ATOM 1854 C C . ASP B 1 72 ? 13.883 6.211 1.417 1 89.19 72 ASP B C 1
ATOM 1856 O O . ASP B 1 72 ? 13.742 5.008 1.175 1 89.19 72 ASP B O 1
ATOM 1860 N N . PHE B 1 73 ? 13.969 7.102 0.457 1 91.38 73 PHE B N 1
ATOM 1861 C CA . PHE B 1 73 ? 13.57 6.832 -0.919 1 91.38 73 PHE B CA 1
ATOM 1862 C C . PHE B 1 73 ? 14.539 5.852 -1.578 1 91.38 73 PHE B C 1
ATOM 1864 O O . PHE B 1 73 ? 14.109 4.879 -2.207 1 91.38 73 PHE B O 1
ATOM 1871 N N . PRO B 1 74 ? 15.836 6.008 -1.349 1 92.88 74 PRO B N 1
ATOM 1872 C CA . PRO B 1 74 ? 16.75 5.062 -1.993 1 92.88 74 PRO B CA 1
ATOM 1873 C C . PRO B 1 74 ? 16.5 3.617 -1.564 1 92.88 74 PRO B C 1
ATOM 1875 O O . PRO B 1 74 ? 16.531 2.707 -2.398 1 92.88 74 PRO B O 1
ATOM 1878 N N . ARG B 1 75 ? 16.266 3.422 -0.329 1 94.44 75 ARG B N 1
ATOM 1879 C CA . ARG B 1 75 ? 16.016 2.074 0.171 1 94.44 75 ARG B CA 1
ATOM 1880 C C . ARG B 1 75 ? 14.711 1.514 -0.401 1 94.44 75 ARG B C 1
ATOM 1882 O O . ARG B 1 75 ? 14.648 0.343 -0.781 1 94.44 75 ARG B O 1
ATOM 1889 N N . TYR B 1 76 ? 13.711 2.305 -0.439 1 96.38 76 TYR B N 1
ATOM 1890 C CA . TYR B 1 76 ? 12.438 1.843 -0.966 1 96.38 76 TYR B CA 1
ATOM 1891 C C . TYR B 1 76 ? 12.539 1.538 -2.455 1 96.38 76 TYR B C 1
ATOM 1893 O O . TYR B 1 76 ? 11.977 0.547 -2.932 1 96.38 76 TYR B O 1
ATOM 1901 N N . ARG B 1 77 ? 13.195 2.363 -3.168 1 93.56 77 ARG B N 1
ATOM 1902 C CA . ARG B 1 77 ? 13.422 2.125 -4.59 1 93.56 77 ARG B CA 1
ATOM 1903 C C . ARG B 1 77 ? 14.117 0.787 -4.816 1 93.56 77 ARG B C 1
ATOM 1905 O O . ARG B 1 77 ? 13.75 0.038 -5.727 1 93.56 77 ARG B O 1
ATOM 1912 N N . GLN B 1 78 ? 15.047 0.588 -3.996 1 95.75 78 GLN B N 1
ATOM 1913 C CA . GLN B 1 78 ? 15.75 -0.683 -4.098 1 95.75 78 GLN B CA 1
ATOM 1914 C C . GLN B 1 78 ? 14.82 -1.857 -3.809 1 95.75 78 GLN B C 1
ATOM 1916 O O . GLN B 1 78 ? 14.891 -2.887 -4.484 1 95.75 78 GLN B O 1
ATOM 1921 N N . LEU B 1 79 ? 14.031 -1.713 -2.816 1 96.94 79 LEU B N 1
ATOM 1922 C CA . LEU B 1 79 ? 13.07 -2.758 -2.49 1 96.94 79 LEU B CA 1
ATOM 1923 C C . LEU B 1 79 ? 12.141 -3.031 -3.672 1 96.94 79 LEU B C 1
ATOM 1925 O O . LEU B 1 79 ? 11.914 -4.188 -4.031 1 96.94 79 LEU B O 1
ATOM 1929 N N . VAL B 1 80 ? 11.609 -1.978 -4.309 1 96.19 80 VAL B N 1
ATOM 1930 C CA . VAL B 1 80 ? 10.703 -2.133 -5.441 1 96.19 80 VAL B CA 1
ATOM 1931 C C . VAL B 1 80 ? 11.414 -2.875 -6.57 1 96.19 80 VAL B C 1
ATOM 1933 O O . VAL B 1 80 ? 10.828 -3.734 -7.227 1 96.19 80 VAL B O 1
ATOM 1936 N N . HIS B 1 81 ? 12.656 -2.58 -6.746 1 95.5 81 HIS B N 1
ATOM 1937 C CA . HIS B 1 81 ? 13.438 -3.26 -7.77 1 95.5 81 HIS B CA 1
ATOM 1938 C C . HIS B 1 81 ? 13.555 -4.754 -7.477 1 95.5 81 HIS B C 1
ATOM 1940 O O . HIS B 1 81 ? 13.328 -5.582 -8.359 1 95.5 81 HIS B O 1
ATOM 1946 N N . GLU B 1 82 ? 13.875 -5.059 -6.25 1 97.31 82 GLU B N 1
ATOM 1947 C CA . GLU B 1 82 ? 14.039 -6.449 -5.836 1 97.31 82 GLU B CA 1
ATOM 1948 C C . GLU B 1 82 ? 12.727 -7.215 -5.941 1 97.31 82 GLU B C 1
ATOM 1950 O O . GLU B 1 82 ? 12.703 -8.367 -6.387 1 97.31 82 GLU B O 1
ATOM 1955 N N . ILE B 1 83 ? 11.68 -6.562 -5.535 1 97.12 83 ILE B N 1
ATOM 1956 C CA . ILE B 1 83 ? 10.352 -7.168 -5.586 1 97.12 83 ILE B CA 1
ATOM 1957 C C . ILE B 1 83 ? 9.961 -7.43 -7.043 1 97.12 83 ILE B C 1
ATOM 1959 O O . ILE B 1 83 ? 9.453 -8.5 -7.371 1 97.12 83 ILE B O 1
ATOM 1963 N N . THR B 1 84 ? 10.227 -6.496 -7.914 1 95.88 84 THR B N 1
ATOM 1964 C CA . THR B 1 84 ? 9.914 -6.633 -9.336 1 95.88 84 THR B CA 1
ATOM 1965 C C . THR B 1 84 ? 10.695 -7.785 -9.953 1 95.88 84 THR B C 1
ATOM 1967 O O . THR B 1 84 ? 10.141 -8.586 -10.711 1 95.88 84 THR B O 1
ATOM 1970 N N . ALA B 1 85 ? 11.898 -7.863 -9.625 1 96.5 85 ALA B N 1
ATOM 1971 C CA . ALA B 1 85 ? 12.742 -8.945 -10.125 1 96.5 85 ALA B CA 1
ATOM 1972 C C . ALA B 1 85 ? 12.219 -10.305 -9.656 1 96.5 85 ALA B C 1
ATOM 1974 O O . ALA B 1 85 ? 12.219 -11.273 -10.422 1 96.5 85 ALA B O 1
ATOM 1975 N N . ALA B 1 86 ? 11.875 -10.32 -8.383 1 97.12 86 ALA B N 1
ATOM 1976 C CA . ALA B 1 86 ? 11.344 -11.562 -7.824 1 97.12 86 ALA B CA 1
ATOM 1977 C C . ALA B 1 86 ? 10.078 -11.992 -8.555 1 97.12 86 ALA B C 1
ATOM 1979 O O . ALA B 1 86 ? 9.938 -13.156 -8.938 1 97.12 86 ALA B O 1
ATOM 1980 N N . PHE B 1 87 ? 9.141 -11.062 -8.789 1 95.81 87 PHE B N 1
ATOM 1981 C CA . PHE B 1 87 ? 7.91 -11.367 -9.508 1 95.81 87 PHE B CA 1
ATOM 1982 C C . PHE B 1 87 ? 8.211 -11.836 -10.93 1 95.81 87 PHE B C 1
ATOM 1984 O O . PHE B 1 87 ? 7.605 -12.789 -11.414 1 95.81 87 PHE B O 1
ATOM 1991 N N . SER B 1 88 ? 9.125 -11.188 -11.586 1 94.75 88 SER B N 1
ATOM 1992 C CA . SER B 1 88 ? 9.508 -11.57 -12.938 1 94.75 88 SER B CA 1
ATOM 1993 C C . SER B 1 88 ? 10.086 -12.977 -12.977 1 94.75 88 SER B C 1
ATOM 1995 O O . SER B 1 88 ? 9.797 -13.75 -13.891 1 94.75 88 SER B O 1
ATOM 1997 N N . GLY B 1 89 ? 10.914 -13.234 -11.984 1 96.56 89 GLY B N 1
ATOM 1998 C CA . GLY B 1 89 ? 11.469 -14.578 -11.891 1 96.56 89 GLY B CA 1
ATOM 1999 C C . GLY B 1 89 ? 10.406 -15.648 -11.695 1 96.56 89 GLY B C 1
ATOM 2000 O O . GLY B 1 89 ? 10.438 -16.688 -12.367 1 96.56 89 GLY B O 1
ATOM 2001 N N . ILE B 1 90 ? 9.469 -15.383 -10.797 1 95.88 90 ILE B N 1
ATOM 2002 C CA . ILE B 1 90 ? 8.367 -16.297 -10.539 1 95.88 90 ILE B CA 1
ATOM 2003 C C . ILE B 1 90 ? 7.57 -16.531 -11.82 1 95.88 90 ILE B C 1
ATOM 2005 O O . ILE B 1 90 ? 7.297 -17.672 -12.195 1 95.88 90 ILE B O 1
ATOM 2009 N N . SER B 1 91 ? 7.234 -15.445 -12.547 1 93 91 SER B N 1
ATOM 2010 C CA . SER B 1 91 ? 6.457 -15.508 -13.781 1 93 91 SER B CA 1
ATOM 2011 C C . SER B 1 91 ? 7.18 -16.328 -14.844 1 93 91 SER B C 1
ATOM 2013 O O . SER B 1 91 ? 6.566 -17.172 -15.508 1 93 91 SER B O 1
ATOM 2015 N N . ARG B 1 92 ? 8.438 -16.156 -14.992 1 95.44 92 ARG B N 1
ATOM 2016 C CA . ARG B 1 92 ? 9.219 -16.891 -15.984 1 95.44 92 ARG B CA 1
ATOM 2017 C C . ARG B 1 92 ? 9.234 -18.375 -15.672 1 95.44 92 ARG B C 1
ATOM 2019 O O . ARG B 1 92 ? 9.078 -19.203 -16.578 1 95.44 92 ARG B O 1
ATOM 2026 N N . GLU B 1 93 ? 9.438 -18.625 -14.453 1 97.12 93 GLU B N 1
ATOM 2027 C CA . GLU B 1 93 ? 9.508 -20.031 -14.078 1 97.12 93 GLU B CA 1
ATOM 2028 C C . GLU B 1 93 ? 8.156 -20.719 -14.266 1 97.12 93 GLU B C 1
ATOM 2030 O O . GLU B 1 93 ? 8.102 -21.875 -14.695 1 97.12 93 GLU B O 1
ATOM 2035 N N . VAL B 1 94 ? 7.113 -20.078 -13.953 1 95.62 94 VAL B N 1
ATOM 2036 C CA . VAL B 1 94 ? 5.781 -20.641 -14.156 1 95.62 94 VAL B CA 1
ATOM 2037 C C . VAL B 1 94 ? 5.562 -20.938 -15.633 1 95.62 94 VAL B C 1
ATOM 2039 O O . VAL B 1 94 ? 5.016 -21.984 -15.992 1 95.62 94 VAL B O 1
ATOM 2042 N N . LEU B 1 95 ? 5.973 -20.062 -16.562 1 95.38 95 LEU B N 1
ATOM 2043 C CA . LEU B 1 95 ? 5.848 -20.266 -18 1 95.38 95 LEU B CA 1
ATOM 2044 C C . LEU B 1 95 ? 6.641 -21.5 -18.438 1 95.38 95 LEU B C 1
ATOM 2046 O O . LEU B 1 95 ? 6.176 -22.266 -19.281 1 95.38 95 LEU B O 1
ATOM 2050 N N . GLN B 1 96 ? 7.793 -21.578 -17.828 1 97.25 96 GLN B N 1
ATOM 2051 C CA . GLN B 1 96 ? 8.625 -22.734 -18.141 1 97.25 96 GLN B CA 1
ATOM 2052 C C . GLN B 1 96 ? 7.945 -24.031 -17.719 1 97.25 96 GLN B C 1
ATOM 2054 O O . GLN B 1 96 ? 7.961 -25.016 -18.453 1 97.25 96 GLN B O 1
ATOM 2059 N N . LEU B 1 97 ? 7.379 -24.016 -16.516 1 97.19 97 LEU B N 1
ATOM 2060 C CA . LEU B 1 97 ? 6.68 -25.188 -16.016 1 97.19 97 LEU B CA 1
ATOM 2061 C C . LEU B 1 97 ? 5.504 -25.547 -16.906 1 97.19 97 LEU B C 1
ATOM 2063 O O . LEU B 1 97 ? 5.262 -26.734 -17.188 1 97.19 97 LEU B O 1
ATOM 2067 N N . ARG B 1 98 ? 4.801 -24.562 -17.391 1 95.81 98 ARG B N 1
ATOM 2068 C CA . ARG B 1 98 ? 3.682 -24.781 -18.297 1 95.81 98 ARG B CA 1
ATOM 2069 C C . ARG B 1 98 ? 4.148 -25.438 -19.594 1 95.81 98 ARG B C 1
ATOM 2071 O O . ARG B 1 98 ? 3.5 -26.359 -20.094 1 95.81 98 ARG B O 1
ATOM 2078 N N . GLY B 1 99 ? 5.242 -25 -20.125 1 96.31 99 GLY B N 1
ATOM 2079 C CA . GLY B 1 99 ? 5.812 -25.594 -21.328 1 96.31 99 GLY B CA 1
ATOM 2080 C C . GLY B 1 99 ? 6.227 -27.031 -21.141 1 96.31 99 GLY B C 1
ATOM 2081 O O . GLY B 1 99 ? 6.012 -27.875 -22.016 1 96.31 99 GLY B O 1
ATOM 2082 N N . ARG B 1 100 ? 6.793 -27.328 -19.984 1 96.06 100 ARG B N 1
ATOM 2083 C CA . ARG B 1 100 ? 7.219 -28.688 -19.688 1 96.06 100 ARG B CA 1
ATOM 2084 C C . ARG B 1 100 ? 6.016 -29.625 -19.547 1 96.06 100 ARG B C 1
ATOM 2086 O O . ARG B 1 100 ? 6.078 -30.781 -19.969 1 96.06 100 ARG B O 1
ATOM 2093 N N . LEU B 1 101 ? 4.965 -29.141 -18.953 1 95.31 101 LEU B N 1
ATOM 2094 C CA . LEU B 1 101 ? 3.748 -29.938 -18.828 1 95.31 101 LEU B CA 1
ATOM 2095 C C . LEU B 1 101 ? 3.186 -30.297 -20.188 1 95.31 101 LEU B C 1
ATOM 2097 O O . LEU B 1 101 ? 2.809 -31.453 -20.438 1 95.31 101 LEU B O 1
ATOM 2101 N N . ARG B 1 102 ? 3.186 -29.391 -21.141 1 94.31 102 ARG B N 1
ATOM 2102 C CA . ARG B 1 102 ? 2.635 -29.594 -22.469 1 94.31 102 ARG B CA 1
ATOM 2103 C C . ARG B 1 102 ? 3.559 -30.453 -23.312 1 94.31 102 ARG B C 1
ATOM 2105 O O . ARG B 1 102 ? 3.102 -31.375 -24.016 1 94.31 102 ARG B O 1
ATOM 2112 N N . GLY B 1 103 ? 4.777 -30.188 -23.266 1 92.81 103 GLY B N 1
ATOM 2113 C CA . GLY B 1 103 ? 5.738 -30.828 -24.141 1 92.81 103 GLY B CA 1
ATOM 2114 C C . GLY B 1 103 ? 6.316 -32.125 -23.562 1 92.81 103 GLY B C 1
ATOM 2115 O O . GLY B 1 103 ? 5.879 -33.219 -23.906 1 92.81 103 GLY B O 1
ATOM 2116 N N . GLU B 1 104 ? 7.102 -31.969 -22.5 1 90.25 104 GLU B N 1
ATOM 2117 C CA . GLU B 1 104 ? 7.875 -33.062 -21.922 1 90.25 104 GLU B CA 1
ATOM 2118 C C . GLU B 1 104 ? 6.961 -34.125 -21.281 1 90.25 104 GLU B C 1
ATOM 2120 O O . GLU B 1 104 ? 7.184 -35.312 -21.438 1 90.25 104 GLU B O 1
ATOM 2125 N N . LEU B 1 105 ? 5.906 -33.656 -20.609 1 92.5 105 LEU B N 1
ATOM 2126 C CA . LEU B 1 105 ? 5.125 -34.594 -19.812 1 92.5 105 LEU B CA 1
ATOM 2127 C C . LEU B 1 105 ? 3.801 -34.906 -20.5 1 92.5 105 LEU B C 1
ATOM 2129 O O . LEU B 1 105 ? 3.064 -35.781 -20.062 1 92.5 105 LEU B O 1
ATOM 2133 N N . GLY B 1 106 ? 3.484 -34.219 -21.594 1 92.69 106 GLY B N 1
ATOM 2134 C CA . GLY B 1 106 ? 2.287 -34.469 -22.375 1 92.69 106 GLY B CA 1
ATOM 2135 C C . GLY B 1 106 ? 1.006 -34.281 -21.578 1 92.69 106 GLY B C 1
ATOM 2136 O O . GLY B 1 106 ? 0.072 -35.062 -21.703 1 92.69 106 GLY B O 1
ATOM 2137 N N . ARG B 1 107 ? 1.024 -33.344 -20.672 1 92.88 107 ARG B N 1
ATOM 2138 C CA . ARG B 1 107 ? -0.151 -33.062 -19.859 1 92.88 107 ARG B CA 1
ATOM 2139 C C . ARG B 1 107 ? -0.683 -31.656 -20.156 1 92.88 107 ARG B C 1
ATOM 2141 O O . ARG B 1 107 ? -0.681 -30.781 -19.297 1 92.88 107 ARG B O 1
ATOM 2148 N N . PRO B 1 108 ? -1.267 -31.438 -21.344 1 94.06 108 PRO B N 1
ATOM 2149 C CA . PRO B 1 108 ? -1.822 -30.125 -21.703 1 94.06 108 PRO B CA 1
ATOM 2150 C C . PRO B 1 108 ? -2.998 -29.719 -20.812 1 94.06 108 PRO B C 1
ATOM 2152 O O . PRO B 1 108 ? -3.283 -28.531 -20.672 1 94.06 108 PRO B O 1
ATOM 2155 N N . ASP B 1 109 ? -3.684 -30.766 -20.281 1 92.94 109 ASP B N 1
ATOM 2156 C CA . ASP B 1 109 ? -4.785 -30.469 -19.359 1 92.94 109 ASP B CA 1
ATOM 2157 C C . ASP B 1 109 ? -4.289 -29.719 -18.141 1 92.94 109 ASP B C 1
ATOM 2159 O O . ASP B 1 109 ? -4.891 -28.719 -17.719 1 92.94 109 ASP B O 1
ATOM 2163 N N . LEU B 1 110 ? -3.172 -30.156 -17.562 1 94.06 110 LEU B N 1
ATOM 2164 C CA . LEU B 1 110 ? -2.602 -29.484 -16.406 1 94.06 110 LEU B CA 1
ATOM 2165 C C . LEU B 1 110 ? -2.033 -28.109 -16.781 1 94.06 110 LEU B C 1
ATOM 2167 O O . LEU B 1 110 ? -2.158 -27.156 -16.031 1 94.06 110 LEU B O 1
ATOM 2171 N N . ALA B 1 111 ? -1.442 -27.984 -17.969 1 95.38 111 ALA B N 1
ATOM 2172 C CA . ALA B 1 111 ? -0.952 -26.7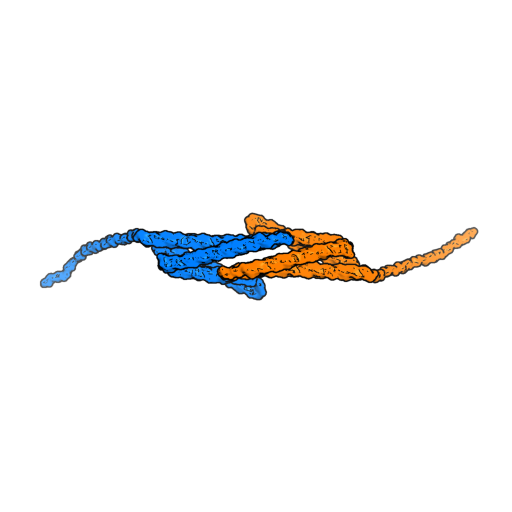03 -18.469 1 95.38 111 ALA B CA 1
ATOM 2173 C C . ALA B 1 111 ? -2.086 -25.688 -18.578 1 95.38 111 ALA B C 1
ATOM 2175 O O . ALA B 1 111 ? -1.896 -24.516 -18.297 1 95.38 111 ALA B O 1
ATOM 2176 N N . GLN B 1 112 ? -3.23 -26.172 -18.984 1 94.81 112 GLN B N 1
ATOM 2177 C CA . GLN B 1 112 ? -4.391 -25.312 -19.125 1 94.81 112 GLN B CA 1
ATOM 2178 C C . GLN B 1 112 ? -4.828 -24.75 -17.766 1 94.81 112 GLN B C 1
ATOM 2180 O O . GLN B 1 112 ? -5.25 -23.594 -17.672 1 94.81 112 GLN B O 1
ATOM 2185 N N . HIS B 1 113 ? -4.789 -25.578 -16.688 1 94.19 113 HIS B N 1
ATOM 2186 C CA . HIS B 1 113 ? -5.094 -25.109 -15.336 1 94.19 113 HIS B CA 1
ATOM 2187 C C . HIS B 1 113 ? -4.168 -23.969 -14.93 1 94.19 113 HIS B C 1
ATOM 2189 O O . HIS B 1 113 ? -4.613 -22.984 -14.328 1 94.19 113 HIS B O 1
ATOM 2195 N N . LEU B 1 114 ? -2.889 -24.109 -15.25 1 94.56 114 LEU B N 1
ATOM 2196 C CA . LEU B 1 114 ? -1.931 -23.062 -14.898 1 94.56 114 LEU B CA 1
ATOM 2197 C C . LEU B 1 114 ? -2.25 -21.766 -15.641 1 94.56 114 LEU B C 1
ATOM 2199 O O . LEU B 1 114 ? -2.141 -20.672 -15.062 1 94.56 114 LEU B O 1
ATOM 2203 N N . THR B 1 115 ? -2.67 -21.797 -16.875 1 94.25 115 THR B N 1
ATOM 2204 C CA . THR B 1 115 ? -3.064 -20.641 -17.656 1 94.25 115 THR B CA 1
ATOM 2205 C C . THR B 1 115 ? -4.277 -19.953 -17.047 1 94.25 115 THR B C 1
ATOM 2207 O O . THR B 1 115 ? -4.281 -18.734 -16.859 1 94.25 115 THR B O 1
ATOM 2210 N N . ARG B 1 116 ? -5.266 -20.719 -16.719 1 93.44 116 ARG B N 1
ATOM 2211 C CA . ARG B 1 116 ? -6.484 -20.188 -16.109 1 93.44 116 ARG B CA 1
ATOM 2212 C C . ARG B 1 116 ? -6.184 -19.531 -14.766 1 93.44 116 ARG B C 1
ATOM 2214 O O . ARG B 1 116 ? -6.746 -18.484 -14.438 1 93.44 116 ARG B O 1
ATOM 2221 N N . LEU B 1 117 ? -5.312 -20.156 -13.992 1 93.06 117 LEU B N 1
ATOM 2222 C CA . LEU B 1 117 ? -4.93 -19.609 -12.695 1 93.06 117 LEU B CA 1
ATOM 2223 C C . LEU B 1 117 ? -4.305 -18.234 -12.852 1 93.06 117 LEU B C 1
ATOM 2225 O O . LEU B 1 117 ? -4.652 -17.297 -12.125 1 93.06 117 LEU B O 1
ATOM 2229 N N . GLN B 1 118 ? -3.391 -18.156 -13.82 1 90.25 118 GLN B N 1
ATOM 2230 C CA . GLN B 1 118 ? -2.73 -16.875 -14.055 1 90.25 118 GLN B CA 1
ATOM 2231 C C . GLN B 1 118 ? -3.736 -15.812 -14.469 1 90.25 118 GLN B C 1
ATOM 2233 O O . GLN B 1 118 ? -3.635 -14.656 -14.047 1 90.25 118 GLN B O 1
ATOM 2238 N N . GLU B 1 119 ? -4.68 -16.156 -15.242 1 91.88 119 GLU B N 1
ATOM 2239 C CA . GLU B 1 119 ? -5.703 -15.219 -15.688 1 91.88 119 GLU B CA 1
ATOM 2240 C C . GLU B 1 119 ? -6.566 -14.742 -14.523 1 91.88 119 GLU B C 1
ATOM 2242 O O . GLU B 1 119 ? -6.859 -13.547 -14.406 1 91.88 119 GLU B O 1
ATOM 2247 N N . ARG B 1 120 ? -6.969 -15.617 -13.648 1 90.75 120 ARG B N 1
ATOM 2248 C CA . ARG B 1 120 ? -7.816 -15.258 -12.516 1 90.75 120 ARG B CA 1
ATOM 2249 C C . ARG B 1 120 ? -7.035 -14.445 -11.484 1 90.75 120 ARG B C 1
ATOM 2251 O O . ARG B 1 120 ? -7.594 -13.562 -10.836 1 90.75 120 ARG B O 1
ATOM 2258 N N . GLU B 1 121 ? -5.77 -14.797 -11.336 1 89 121 GLU B N 1
ATOM 2259 C CA . GLU B 1 121 ? -4.926 -14.008 -10.445 1 89 121 GLU B CA 1
ATOM 2260 C C . GLU B 1 121 ? -4.805 -12.562 -10.938 1 89 121 GLU B C 1
ATOM 2262 O O . GLU B 1 121 ? -4.848 -11.625 -10.133 1 89 121 GLU B O 1
ATOM 2267 N N . GLN B 1 122 ? -4.664 -12.367 -12.18 1 88.75 122 GLN B N 1
ATOM 2268 C CA . GLN B 1 122 ? -4.621 -11.031 -12.742 1 88.75 122 GLN B CA 1
ATOM 2269 C C . GLN B 1 122 ? -5.938 -10.289 -12.508 1 88.75 122 GLN B C 1
ATOM 2271 O O . GLN B 1 122 ? -5.938 -9.102 -12.188 1 88.75 122 GLN B O 1
ATOM 2276 N N . GLU B 1 123 ? -7.027 -10.977 -12.68 1 90.56 123 GLU B N 1
ATOM 2277 C CA . GLU B 1 123 ? -8.336 -10.391 -12.422 1 90.56 123 GLU B CA 1
ATOM 2278 C C . GLU B 1 123 ? -8.477 -9.969 -10.961 1 90.56 123 GLU B C 1
ATOM 2280 O O . GLU B 1 123 ? -8.969 -8.875 -10.672 1 90.56 123 GLU B O 1
ATOM 2285 N N . LYS B 1 124 ? -8.094 -10.805 -10.133 1 89.88 124 LYS B N 1
ATOM 2286 C CA . LYS B 1 124 ? -8.125 -10.516 -8.703 1 89.88 124 LYS B CA 1
ATOM 2287 C C . LYS B 1 124 ? -7.344 -9.242 -8.383 1 89.88 124 LYS B C 1
ATOM 2289 O O . LYS B 1 124 ? -7.832 -8.383 -7.648 1 89.88 124 LYS B O 1
ATOM 2294 N N . LEU B 1 125 ? -6.137 -9.133 -8.93 1 87.81 125 LEU B N 1
ATOM 2295 C CA . LEU B 1 125 ? -5.289 -7.973 -8.68 1 87.81 125 LEU B CA 1
ATOM 2296 C C . LEU B 1 125 ? -5.953 -6.695 -9.188 1 87.81 125 LEU B C 1
ATOM 2298 O O . LEU B 1 125 ? -5.875 -5.652 -8.531 1 87.81 125 LEU B O 1
ATOM 2302 N N . GLN B 1 126 ? -6.617 -6.797 -10.281 1 89.31 126 GLN B N 1
ATOM 2303 C CA . GLN B 1 126 ? -7.305 -5.641 -10.844 1 89.31 126 GLN B CA 1
ATOM 2304 C C . GLN B 1 126 ? -8.469 -5.203 -9.953 1 89.31 126 GLN B C 1
ATOM 2306 O O . GLN B 1 126 ? -8.68 -4.008 -9.75 1 89.31 126 GLN B O 1
ATOM 2311 N N . LEU B 1 127 ? -9.148 -6.184 -9.445 1 88.31 127 LEU B N 1
ATOM 2312 C CA . LEU B 1 127 ? -10.281 -5.891 -8.57 1 88.31 127 LEU B CA 1
ATOM 2313 C C . LEU B 1 127 ? -9.812 -5.285 -7.254 1 88.31 127 LEU B C 1
ATOM 2315 O O . LEU B 1 127 ? -10.422 -4.336 -6.75 1 88.31 127 LEU B O 1
ATOM 2319 N N . VAL B 1 128 ? -8.742 -5.766 -6.676 1 84.5 128 VAL B N 1
ATOM 2320 C CA . VAL B 1 128 ? -8.172 -5.266 -5.426 1 84.5 128 VAL B CA 1
ATOM 2321 C C . VAL B 1 128 ? -7.656 -3.844 -5.629 1 84.5 128 VAL B C 1
ATOM 2323 O O . VAL B 1 128 ? -7.812 -2.99 -4.75 1 84.5 128 VAL B O 1
ATOM 2326 N N . SER B 1 129 ? -7.113 -3.564 -6.77 1 87.19 129 SER B N 1
ATOM 2327 C CA . SER B 1 129 ? -6.484 -2.275 -7.047 1 87.19 129 SER B CA 1
ATOM 2328 C C . SER B 1 129 ? -7.531 -1.189 -7.273 1 87.19 129 SER B C 1
ATOM 2330 O O . SER B 1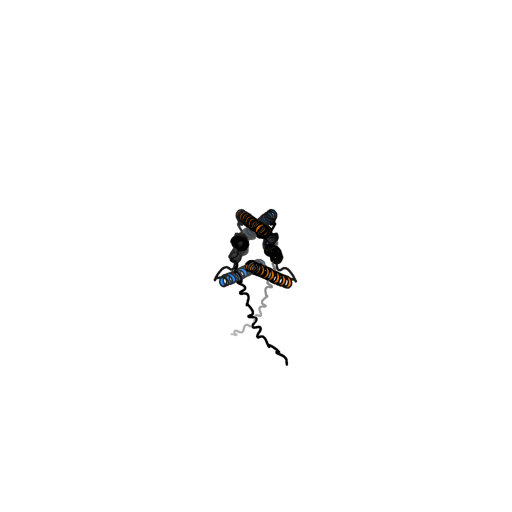 129 ? -7.258 -0.005 -7.07 1 87.19 129 SER B O 1
ATOM 2332 N N . ALA B 1 130 ? -8.648 -1.499 -7.883 1 81 130 ALA B N 1
ATOM 2333 C CA . ALA B 1 130 ? -9.68 -0.528 -8.242 1 81 130 ALA B CA 1
ATOM 2334 C C . ALA B 1 130 ? -10.242 0.154 -6.996 1 81 130 ALA B C 1
ATOM 2336 O O . ALA B 1 130 ? -10.82 1.24 -7.086 1 81 130 ALA B O 1
ATOM 2337 N N . GLY B 1 131 ? -9.719 -0.052 -5.871 1 72 131 GLY B N 1
ATOM 2338 C CA . GLY B 1 131 ? -10.109 0.638 -4.652 1 72 131 GLY B CA 1
ATOM 2339 C C . GLY B 1 131 ? -11.609 0.619 -4.406 1 72 131 GLY B C 1
ATOM 2340 O O . GLY B 1 131 ? -12.359 0.043 -5.191 1 72 131 GLY B O 1
ATOM 2341 N N . HIS B 1 132 ? -12.188 0.975 -3.148 1 63.56 132 HIS B N 1
ATOM 2342 C CA . HIS B 1 132 ? -13.578 0.947 -2.689 1 63.56 132 HIS B CA 1
ATOM 2343 C C . HIS B 1 132 ? -14.344 2.166 -3.186 1 63.56 132 HIS B C 1
ATOM 2345 O O . HIS B 1 132 ? -15.312 2.598 -2.549 1 63.56 132 HIS B O 1
ATOM 2351 N N . GLY B 1 133 ? -13.906 2.895 -4.191 1 57.72 133 GLY B N 1
ATOM 2352 C CA . GLY B 1 133 ? -14.695 4.078 -4.477 1 57.72 133 GLY B CA 1
ATOM 2353 C C . GLY B 1 133 ? -16.172 3.779 -4.66 1 57.72 133 GLY B C 1
ATOM 2354 O O . GLY B 1 133 ? -16.594 2.621 -4.605 1 57.72 133 GLY B O 1
ATOM 2355 N N . GLY B 1 134 ? -17.094 4.578 -5 1 58.97 134 GLY B N 1
ATOM 2356 C CA . GLY B 1 134 ? -18.5 4.926 -5.125 1 58.97 134 GLY B CA 1
ATOM 2357 C C . GLY B 1 134 ? -19.422 3.73 -4.977 1 58.97 134 GLY B C 1
ATOM 2358 O O . GLY B 1 134 ? -19.016 2.666 -4.516 1 58.97 134 GLY B O 1
ATOM 2359 N N . GLY B 1 135 ? -20.547 3.77 -5.559 1 62.5 135 GLY B N 1
ATOM 2360 C CA . GLY B 1 135 ? -21.812 3.062 -5.555 1 62.5 135 GLY B CA 1
ATOM 2361 C C . GLY B 1 135 ? -21.672 1.577 -5.82 1 62.5 135 GLY B C 1
ATOM 2362 O O . GLY B 1 135 ? -22.531 0.785 -5.43 1 62.5 135 GLY B O 1
ATOM 2363 N N . GLY B 1 136 ? -20.609 1.122 -6.391 1 72.75 136 GLY B N 1
ATOM 2364 C CA . GLY B 1 136 ? -20.531 -0.255 -6.852 1 72.75 136 GLY B CA 1
ATOM 2365 C C . GLY B 1 136 ? -19.641 -1.124 -5.988 1 72.75 136 GLY B C 1
ATOM 2366 O O . GLY B 1 136 ? -19.125 -2.146 -6.449 1 72.75 136 GLY B O 1
ATOM 2367 N N . ARG B 1 137 ? -19.484 -0.658 -4.793 1 78.69 137 ARG B N 1
ATOM 2368 C CA . ARG B 1 137 ? -18.578 -1.348 -3.869 1 78.69 137 ARG B CA 1
ATOM 2369 C C . ARG B 1 137 ? -19.062 -2.77 -3.598 1 78.69 137 ARG B C 1
ATOM 2371 O O . ARG B 1 137 ? -18.281 -3.717 -3.654 1 78.69 137 ARG B O 1
ATOM 2378 N N . TRP B 1 138 ? -20.359 -2.801 -3.389 1 83.19 138 TRP B N 1
ATOM 2379 C CA . TRP B 1 138 ? -20.891 -4.125 -3.098 1 83.19 138 TRP B CA 1
ATOM 2380 C C . TRP B 1 138 ? -20.656 -5.078 -4.262 1 83.19 138 TRP B C 1
ATOM 2382 O O . TRP B 1 138 ? -20.266 -6.234 -4.059 1 83.19 138 TRP B O 1
ATOM 2392 N N . GLY B 1 139 ? -20.844 -4.617 -5.48 1 86.88 139 GLY B N 1
ATOM 2393 C CA . GLY B 1 139 ? -20.609 -5.434 -6.656 1 86.88 139 GLY B CA 1
ATOM 2394 C C . GLY B 1 139 ? -19.156 -5.863 -6.789 1 86.88 139 GLY B C 1
ATOM 2395 O O . GLY B 1 139 ? -18.875 -7.016 -7.125 1 86.88 139 GLY B O 1
ATOM 2396 N N . ARG B 1 140 ? -18.328 -5.055 -6.5 1 88.19 140 ARG B N 1
ATOM 2397 C CA . ARG B 1 140 ? -16.906 -5.355 -6.609 1 88.19 140 ARG B CA 1
ATOM 2398 C C . ARG B 1 140 ? -16.484 -6.383 -5.562 1 88.19 140 ARG B C 1
ATOM 2400 O O . ARG B 1 140 ? -15.68 -7.273 -5.848 1 88.19 140 ARG B O 1
ATOM 2407 N N . VAL B 1 141 ? -17.031 -6.172 -4.402 1 87.31 141 VAL B N 1
ATOM 2408 C CA . VAL B 1 141 ? -16.703 -7.109 -3.332 1 87.31 141 VAL B CA 1
ATOM 2409 C C . VAL B 1 141 ? -17.172 -8.508 -3.707 1 87.31 141 VAL B C 1
ATOM 2411 O O . VAL B 1 141 ? -16.453 -9.492 -3.504 1 87.31 141 VAL B O 1
ATOM 2414 N N . LEU B 1 142 ? -18.344 -8.562 -4.309 1 90.31 142 LEU B N 1
ATOM 2415 C CA . LEU B 1 142 ? -18.891 -9.844 -4.719 1 90.31 142 LEU B CA 1
ATOM 2416 C C . LEU B 1 142 ? -18.047 -10.461 -5.836 1 90.31 142 LEU B C 1
ATOM 2418 O O . LEU B 1 142 ? -17.781 -11.664 -5.824 1 90.31 142 LEU B O 1
ATOM 2422 N N . LEU B 1 143 ? -17.734 -9.617 -6.75 1 91.5 143 LEU B N 1
ATOM 2423 C CA . LEU B 1 143 ? -16.906 -10.102 -7.852 1 91.5 143 LEU B CA 1
ATOM 2424 C C . LEU B 1 143 ? -15.555 -10.602 -7.34 1 91.5 143 LEU B C 1
ATOM 2426 O O . LEU B 1 143 ? -15.055 -11.625 -7.816 1 91.5 143 LEU B O 1
ATOM 2430 N N . LEU B 1 144 ? -15.023 -9.961 -6.465 1 91.44 144 LEU B N 1
ATOM 2431 C CA . LEU B 1 144 ? -13.75 -10.375 -5.887 1 91.44 144 LEU B CA 1
ATOM 2432 C C . LEU B 1 144 ? -13.875 -11.734 -5.203 1 91.44 144 LEU B C 1
ATOM 2434 O O . LEU B 1 144 ? -13.016 -12.602 -5.371 1 91.44 144 LEU B O 1
ATOM 2438 N N . ILE B 1 145 ? -14.891 -11.844 -4.418 1 90.31 145 ILE B N 1
ATOM 2439 C CA . ILE B 1 145 ? -15.133 -13.109 -3.727 1 90.31 145 ILE B CA 1
ATOM 2440 C C . ILE B 1 145 ? -15.242 -14.242 -4.742 1 90.31 145 ILE B C 1
ATOM 2442 O O . ILE B 1 145 ? -14.633 -15.297 -4.57 1 90.31 145 ILE B O 1
ATOM 2446 N N . LYS B 1 146 ? -15.945 -13.961 -5.762 1 92.19 146 LYS B N 1
ATOM 2447 C CA . LYS B 1 146 ? -16.125 -14.977 -6.797 1 92.19 146 LYS B CA 1
ATOM 2448 C C . LYS B 1 146 ? -14.789 -15.32 -7.461 1 92.19 146 LYS B C 1
ATOM 2450 O O . LYS B 1 146 ? -14.531 -16.484 -7.793 1 92.19 146 LYS B O 1
ATOM 2455 N N . THR B 1 147 ? -14.039 -14.352 -7.727 1 92.69 147 THR B N 1
ATOM 2456 C CA . THR B 1 147 ? -12.742 -14.57 -8.359 1 92.69 147 THR B CA 1
ATOM 2457 C C . THR B 1 147 ? -11.836 -15.406 -7.457 1 92.69 147 THR B C 1
ATOM 2459 O O . THR B 1 147 ? -11.141 -16.312 -7.934 1 92.69 147 THR B O 1
ATOM 2462 N N . ILE B 1 148 ? -11.906 -15.188 -6.191 1 88.69 148 ILE B N 1
ATOM 2463 C CA . ILE B 1 148 ? -11.109 -15.945 -5.234 1 88.69 148 ILE B CA 1
ATOM 2464 C C . ILE B 1 148 ? -11.586 -17.391 -5.195 1 88.69 148 ILE B C 1
ATOM 2466 O O . ILE B 1 148 ? -10.773 -18.328 -5.172 1 88.69 148 ILE B O 1
ATOM 2470 N N . GLU B 1 149 ? -12.82 -17.5 -5.23 1 90.5 149 GLU B N 1
ATOM 2471 C CA . GLU B 1 149 ? -13.398 -18.844 -5.277 1 90.5 149 GLU B CA 1
ATOM 2472 C C . GLU B 1 149 ? -12.984 -19.578 -6.551 1 90.5 149 GLU B C 1
ATOM 2474 O O . GLU B 1 149 ? -12.664 -20.766 -6.512 1 90.5 149 GLU B O 1
ATOM 2479 N N . ALA B 1 150 ? -13.008 -18.875 -7.637 1 92.94 150 ALA B N 1
ATOM 2480 C CA . ALA B 1 150 ? -12.586 -19.469 -8.906 1 92.94 150 ALA B CA 1
ATOM 2481 C C . ALA B 1 150 ? -11.125 -19.906 -8.852 1 92.94 150 ALA B C 1
ATOM 2483 O O . ALA B 1 150 ? -10.773 -20.969 -9.391 1 92.94 150 ALA B O 1
ATOM 2484 N N . ILE B 1 151 ? -10.305 -19.203 -8.273 1 90.69 151 ILE B N 1
ATOM 2485 C CA . ILE B 1 151 ? -8.898 -19.547 -8.109 1 90.69 151 ILE B CA 1
ATOM 2486 C C . ILE B 1 151 ? -8.773 -20.844 -7.305 1 90.69 151 ILE B C 1
ATOM 2488 O O . ILE B 1 151 ? -8.047 -21.766 -7.699 1 90.69 151 ILE B O 1
ATOM 2492 N N . SER B 1 152 ? -9.484 -20.875 -6.215 1 88.25 152 SER B N 1
ATOM 2493 C CA . SER B 1 152 ? -9.469 -22.062 -5.363 1 88.25 152 SER B CA 1
ATOM 2494 C C . SER B 1 152 ? -9.953 -23.297 -6.121 1 88.25 152 SER B C 1
ATOM 2496 O O . SER B 1 152 ? -9.383 -24.391 -5.973 1 88.25 152 SER B O 1
ATOM 2498 N N . GLU B 1 153 ? -10.961 -23.109 -6.891 1 89.88 153 GLU B N 1
ATOM 2499 C CA . GLU B 1 153 ? -11.5 -24.203 -7.695 1 89.88 153 GLU B CA 1
ATOM 2500 C C . GLU B 1 153 ? -10.469 -24.703 -8.711 1 89.88 153 GLU B C 1
ATOM 2502 O O . GLU B 1 153 ? -10.312 -25.906 -8.906 1 89.88 153 GLU B O 1
ATOM 2507 N N . ILE B 1 154 ? -9.797 -23.812 -9.359 1 92.56 154 ILE B N 1
ATOM 2508 C CA . ILE B 1 154 ? -8.789 -24.188 -10.344 1 92.56 154 ILE B CA 1
ATOM 2509 C C . ILE B 1 154 ? -7.668 -24.969 -9.672 1 92.56 154 ILE B C 1
ATOM 2511 O O . ILE B 1 154 ? -7.191 -25.984 -10.211 1 92.56 154 ILE B O 1
ATOM 2515 N N . LEU B 1 155 ? -7.238 -24.578 -8.531 1 90.56 155 LEU B N 1
ATOM 2516 C CA . LEU B 1 155 ? -6.184 -25.266 -7.801 1 90.56 155 LEU B CA 1
ATOM 2517 C C . LEU B 1 155 ? -6.629 -26.672 -7.395 1 90.56 155 LEU B C 1
ATOM 2519 O O . LEU B 1 155 ? -5.836 -27.609 -7.441 1 90.56 155 LEU B O 1
ATOM 2523 N N . GLN B 1 156 ? -7.871 -26.828 -6.969 1 87.69 156 GLN B N 1
ATOM 2524 C CA . GLN B 1 156 ? -8.43 -28.125 -6.629 1 87.69 156 GLN B CA 1
ATOM 2525 C C . GLN B 1 156 ? -8.477 -29.047 -7.852 1 87.69 156 GLN B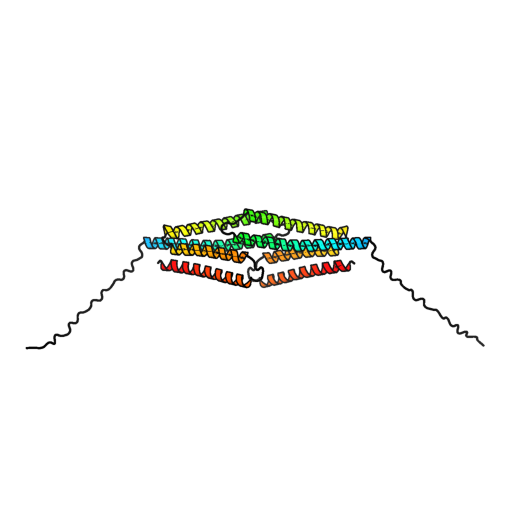 C 1
ATOM 2527 O O . GLN B 1 156 ? -8.125 -30.219 -7.77 1 87.69 156 GLN B O 1
ATOM 2532 N N . ASP B 1 157 ? -8.891 -28.484 -9.016 1 90.75 157 ASP B N 1
ATOM 2533 C CA . ASP B 1 157 ? -8.93 -29.25 -10.258 1 90.75 157 ASP B CA 1
ATOM 2534 C C . ASP B 1 157 ? -7.531 -29.703 -10.664 1 90.75 157 ASP B C 1
ATOM 2536 O O . ASP B 1 157 ? -7.355 -30.828 -11.133 1 90.75 157 ASP B O 1
ATOM 2540 N N . LEU B 1 158 ? -6.625 -28.797 -10.539 1 91.5 158 LEU B N 1
ATOM 2541 C CA . LEU B 1 158 ? -5.242 -29.141 -10.867 1 91.5 158 LEU B CA 1
ATOM 2542 C C . LEU B 1 158 ? -4.758 -30.312 -10.031 1 91.5 158 LEU B C 1
ATOM 2544 O O . LEU B 1 158 ? -4.16 -31.266 -10.555 1 91.5 158 LEU B O 1
ATOM 2548 N N . LYS B 1 159 ? -5.02 -30.266 -8.688 1 88.69 159 LYS B N 1
ATOM 2549 C CA . LYS B 1 159 ? -4.645 -31.344 -7.789 1 88.69 159 LYS B CA 1
ATOM 2550 C C . LYS B 1 159 ? -5.332 -32.656 -8.188 1 88.69 159 LYS B C 1
ATOM 2552 O O . LYS B 1 159 ? -4.68 -33.688 -8.305 1 88.69 159 LYS B O 1
ATOM 2557 N N . TYR B 1 160 ? -6.559 -32.625 -8.461 1 88.5 160 TYR B N 1
ATOM 2558 C CA . TYR B 1 160 ? -7.34 -33.812 -8.82 1 88.5 160 TYR B CA 1
ATOM 2559 C C . TYR B 1 160 ? -6.848 -34.406 -10.125 1 88.5 160 TYR B C 1
ATOM 2561 O O . TYR B 1 160 ? -6.609 -35.625 -10.203 1 88.5 160 TYR B O 1
ATOM 2569 N N . ASP B 1 161 ? -6.668 -33.531 -11.141 1 89.69 161 ASP B N 1
ATOM 2570 C CA . ASP B 1 161 ? -6.262 -34 -12.461 1 89.69 161 ASP B CA 1
ATOM 2571 C C . ASP B 1 161 ? -4.832 -34.531 -12.445 1 89.69 161 ASP B C 1
ATOM 2573 O O . ASP B 1 161 ? -4.469 -35.375 -13.258 1 89.69 161 ASP B O 1
ATOM 2577 N N . SER B 1 162 ? -4.047 -34.031 -11.508 1 88.56 162 SER B N 1
ATOM 2578 C CA . SER B 1 162 ? -2.668 -34.531 -11.406 1 88.56 162 SER B CA 1
ATOM 2579 C C . SER B 1 162 ? -2.602 -35.875 -10.742 1 88.56 162 SER B C 1
ATOM 2581 O O . SER B 1 162 ? -1.665 -36.656 -10.984 1 88.56 162 SER B O 1
ATOM 2583 N N . GLU B 1 163 ? -3.512 -36.219 -9.805 1 83.56 163 GLU B N 1
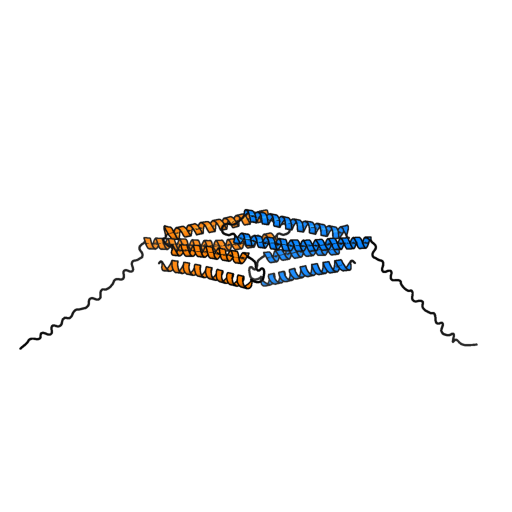ATOM 2584 C CA . GLU B 1 163 ? -3.545 -37.5 -9.094 1 83.56 163 GLU B CA 1
ATOM 2585 C C . GLU B 1 163 ? -4.215 -38.562 -9.938 1 83.56 163 GLU B C 1
ATOM 2587 O O . GLU B 1 163 ? -3.953 -39.75 -9.75 1 83.56 163 GLU B O 1
ATOM 2592 N N . GLU B 1 164 ? -5.223 -38.25 -10.742 1 67.94 164 GLU B N 1
ATOM 2593 C CA . GLU B 1 164 ? -5.891 -39.25 -11.602 1 67.94 164 GLU B CA 1
ATOM 2594 C C . GLU B 1 164 ? -4.977 -39.688 -12.734 1 67.94 164 GLU B C 1
ATOM 2596 O O . GLU B 1 164 ? -5.152 -40.781 -13.281 1 67.94 164 GLU B O 1
ATOM 2601 N N . ALA B 1 165 ? -4.062 -38.969 -13.242 1 57.94 165 ALA B N 1
ATOM 2602 C CA . ALA B 1 165 ? -3.17 -39.406 -14.312 1 57.94 165 ALA B CA 1
ATOM 2603 C C . ALA B 1 165 ? -2.264 -40.531 -13.844 1 57.94 165 ALA B C 1
ATOM 2605 O O . ALA B 1 165 ? -1.562 -41.156 -14.656 1 57.94 165 ALA B O 1
ATOM 2606 N N . GLU B 1 166 ? -2.398 -40.938 -12.57 1 49.22 166 GLU B N 1
ATOM 2607 C CA . GLU B 1 166 ? -1.762 -42.156 -12.141 1 49.22 166 GLU B CA 1
ATOM 2608 C C . GLU B 1 166 ? -2.654 -43.375 -12.43 1 49.22 166 GLU B C 1
ATOM 2610 O O . GLU B 1 166 ? -3.883 -43.25 -12.43 1 49.22 166 GLU B O 1
#

Organism: Coturnix japonica (NCBI:txid93934)

pLDDT: mean 80.59, std 22.26, range [21.11, 97.31]

InterPro domains:
  IPR039491 Required for excision 1-B domain-containing protein [PF14966] (39-129)
  IPR039491 Required for excision 1-B domain-containing protein [PTHR28309] (26-130)

Radius of gyration: 39.55 Å; Cα contacts (8 Å, |Δi|>4): 186; chains: 2; bounding box: 55×172×104 Å

Secondary structure (DSSP, 8-state):
--------------------------HHHHHHHHHHHHHHHHHHHHHHHHHHHHHHHHHHHHHHHHTTTS--HHHHHHHHHHHHHHHHHHHHHHHHHHHHHHTTS--HHHHHHHHHHHHHHHHHHHHHHTTT-STTHHHHHHHHHHHHHHHHHHHHHHHHHHHHT-/--------------------------HHHHHHHHHHHHHHHHHHHHHHHHHHHHHHHHHHHHHHHHTTTS--HHHHHHHHHHHHHHHHHHHHHHHHHHHHHHTTS--HHHHHHHHHHHHHHHHHHHHHHTTT-STTHHHHHHHHHHHHHHHHHHHHHHHHHHHHT-

Foldseek 3Di:
DDDDDPDDPPPDPPPPPPPPPPPPPDPVLVVLLVVLVVLVVVLVVLVVLLVVLVVQLVVLVVVQVVPPPPGPVVVNVVSVVVSVVSVVVSVVSLVVSLVCCVPVNVNPVLSVLSVVLVVLVVVLVVLVVVDCDDDCNVVSVVVNVVSVVVNVVSVVVSVVVSVVSD/DDDPPPDDPPPDPPPPPPPPPPPPPDPVLVVLLVVLVVLVVVLVVLVVLLVVLVVQLVVLVVVQVVPPPPGPVVVNVVSVVVSVVSVVVSVVSLVVSLVCCVPVNVNPVLSVLSVVLVVLVVVLVVLVVVDCDDDCNVVSVVVNVVSVVVNVVSVVVSVVVSVVSD

Sequence (332 aa):
VGPRVRAGIGAGGAVPNGTGRDSEPSPALELTDEALRALLQRFYALQGERVETYRLFEEGHRAYLSSAPHYDFPRYRQLVHEITAAFSGISREVLQLRGRLRGELGRPDLAQHLTRLQEREQEKLQLVSAGHGGGGRWGRVLLLIKTIEAISEILQDLKYDSEEAEVGPRVRAGIGAGGAVPNGTGRDSEPSPALELTDEALRALLQRFYALQGERVETYRLFEEGHRAYLSSAPHYDFPRYRQLVHEITAAFSGISREVLQLRGRLRGELGRPDLAQHLTRLQEREQEKLQLVSAGHGGGGRWGRVLLLIKTIEAISEILQDLKYDSEEAE